Protein AF-A0A9C7UXC2-F1 (afdb_monomer_lite)

Structure (mmCIF, N/CA/C/O backbone):
data_AF-A0A9C7UXC2-F1
#
_entry.id   AF-A0A9C7UXC2-F1
#
loop_
_atom_site.group_PDB
_atom_site.id
_atom_site.type_symbol
_atom_site.label_atom_id
_atom_site.label_alt_id
_atom_site.label_comp_id
_atom_site.label_asym_id
_atom_site.label_entity_id
_atom_site.label_seq_id
_atom_site.pdbx_PDB_ins_code
_atom_site.Cartn_x
_atom_site.Cartn_y
_atom_site.Cartn_z
_atom_site.occupancy
_atom_site.B_iso_or_equiv
_atom_site.auth_seq_id
_atom_site.auth_comp_id
_atom_site.auth_asym_id
_atom_site.auth_atom_id
_atom_site.pdbx_PDB_model_num
ATOM 1 N N . MET A 1 1 ? 13.401 44.903 7.480 1.00 33.78 1 MET A N 1
ATOM 2 C CA . MET A 1 1 ? 12.624 43.656 7.320 1.00 33.78 1 MET A CA 1
ATOM 3 C C . MET A 1 1 ? 13.329 42.572 8.116 1.00 33.78 1 MET A C 1
ATOM 5 O O . MET A 1 1 ? 14.511 42.350 7.891 1.00 33.78 1 MET A O 1
ATOM 9 N N . LYS A 1 2 ? 12.659 42.045 9.146 1.00 25.30 2 LYS A N 1
ATOM 10 C CA . LYS A 1 2 ? 13.224 41.127 10.145 1.00 25.30 2 LYS A CA 1
ATOM 11 C C . LYS A 1 2 ? 13.262 39.710 9.563 1.00 25.30 2 LYS A C 1
ATOM 13 O O . LYS A 1 2 ? 12.236 39.242 9.085 1.00 25.30 2 LYS A O 1
ATOM 18 N N . ARG A 1 3 ? 14.427 39.060 9.597 1.00 25.75 3 ARG A N 1
ATOM 19 C CA . ARG A 1 3 ? 14.583 37.624 9.326 1.00 25.75 3 ARG A CA 1
ATOM 20 C C . ARG A 1 3 ? 14.515 36.909 10.670 1.00 25.75 3 ARG A C 1
ATOM 22 O O . ARG A 1 3 ? 15.323 37.211 11.546 1.00 25.75 3 ARG A O 1
ATOM 29 N N . TYR A 1 4 ? 13.519 36.050 10.852 1.00 26.56 4 TYR A N 1
ATOM 30 C CA . TYR A 1 4 ? 13.411 35.211 12.039 1.00 26.56 4 TYR A CA 1
ATOM 31 C C . TYR A 1 4 ? 14.286 33.976 11.839 1.00 26.56 4 TYR A C 1
ATOM 33 O O . TYR A 1 4 ? 14.122 33.231 10.879 1.00 26.56 4 TYR A O 1
ATOM 41 N N . LEU A 1 5 ? 15.267 33.843 12.726 1.00 24.23 5 LEU A N 1
ATOM 42 C CA . LEU A 1 5 ? 16.155 32.701 12.866 1.00 24.23 5 LEU A CA 1
ATOM 43 C C . LEU A 1 5 ? 15.425 31.693 13.764 1.00 24.23 5 LEU A C 1
ATOM 45 O O . LEU A 1 5 ? 15.226 31.981 14.944 1.00 24.23 5 LEU A O 1
ATOM 49 N N . TYR A 1 6 ? 14.993 30.556 13.223 1.00 25.28 6 TYR A N 1
ATOM 50 C CA . TYR A 1 6 ? 14.497 29.452 14.044 1.00 25.28 6 TYR A CA 1
ATOM 51 C C . TYR A 1 6 ? 15.675 28.541 14.383 1.00 25.28 6 TYR A C 1
ATOM 53 O O . TYR A 1 6 ? 16.166 27.788 13.549 1.00 25.28 6 TYR A O 1
ATOM 61 N N . VAL A 1 7 ? 16.162 28.675 15.615 1.00 24.42 7 VAL A N 1
ATOM 62 C CA . VAL A 1 7 ? 17.040 27.703 16.268 1.00 24.42 7 VAL A CA 1
ATOM 63 C C . VAL A 1 7 ? 16.113 26.727 16.983 1.00 24.42 7 VAL A C 1
ATOM 65 O O . VAL A 1 7 ? 15.458 27.117 17.947 1.00 24.42 7 VAL A O 1
ATOM 68 N N . ILE A 1 8 ? 16.015 25.490 16.499 1.00 26.62 8 ILE A N 1
ATOM 69 C CA . ILE A 1 8 ? 15.283 24.429 17.197 1.00 26.62 8 ILE A CA 1
ATOM 70 C C . ILE A 1 8 ? 16.290 23.684 18.071 1.00 26.62 8 ILE A C 1
ATOM 72 O O . ILE A 1 8 ? 17.133 22.929 17.597 1.00 26.62 8 ILE A O 1
ATOM 76 N N . THR A 1 9 ? 16.237 23.964 19.369 1.00 25.75 9 THR A N 1
ATOM 77 C CA . THR A 1 9 ? 16.897 23.186 20.421 1.00 25.75 9 THR A CA 1
ATOM 78 C C . THR A 1 9 ? 16.205 21.832 20.562 1.00 25.75 9 THR A C 1
ATOM 80 O O . THR A 1 9 ? 15.034 21.780 20.930 1.00 25.75 9 THR A O 1
ATOM 83 N N . LEU A 1 10 ? 16.942 20.751 20.302 1.00 23.97 10 LEU A N 1
ATOM 84 C CA . LEU A 1 10 ? 16.525 19.373 20.553 1.00 23.97 10 LEU A CA 1
ATOM 85 C C . LEU A 1 10 ? 16.484 19.124 22.072 1.00 23.97 10 LEU A C 1
ATOM 87 O O . LEU A 1 10 ? 17.517 19.181 22.741 1.00 23.97 10 LEU A O 1
ATOM 91 N N . ALA A 1 11 ? 15.299 18.870 22.625 1.00 25.83 11 ALA A N 1
ATOM 92 C CA . ALA A 1 11 ? 15.140 18.395 23.995 1.00 25.83 11 ALA A CA 1
ATOM 93 C C . ALA A 1 11 ? 14.976 16.871 23.968 1.00 25.83 11 ALA A C 1
ATOM 95 O O . ALA A 1 11 ? 13.959 16.358 23.512 1.00 25.83 11 ALA A O 1
ATOM 96 N N . ALA A 1 12 ? 15.987 16.151 24.452 1.00 27.14 12 ALA A N 1
ATOM 97 C CA . ALA A 1 12 ? 15.895 14.718 24.693 1.00 27.14 12 ALA A CA 1
ATOM 98 C C . ALA A 1 12 ? 14.935 14.459 25.865 1.00 27.14 12 ALA A C 1
ATOM 100 O O . ALA A 1 12 ? 15.231 14.824 27.006 1.00 27.14 12 ALA A O 1
ATOM 101 N N . VAL A 1 13 ? 13.793 13.823 25.600 1.00 27.19 13 VAL A N 1
ATOM 102 C CA . VAL A 1 13 ? 12.919 13.285 26.648 1.00 27.19 13 VAL A CA 1
ATOM 103 C C . VAL A 1 13 ? 13.392 11.870 26.959 1.00 27.19 13 VAL A C 1
ATOM 105 O O . VAL A 1 13 ? 13.002 10.903 26.316 1.00 27.19 13 VAL A O 1
ATOM 108 N N . ILE A 1 14 ? 14.270 11.752 27.953 1.00 31.33 14 ILE A N 1
ATOM 109 C CA . ILE A 1 14 ? 14.534 10.476 28.616 1.00 31.33 14 ILE A CA 1
ATOM 110 C C . ILE A 1 14 ? 13.437 10.305 29.668 1.00 31.33 14 ILE A C 1
ATOM 112 O O . ILE A 1 14 ? 13.435 11.001 30.686 1.00 31.33 14 ILE A O 1
ATOM 116 N N . ALA A 1 15 ? 12.507 9.379 29.446 1.00 30.38 15 ALA A N 1
ATOM 117 C CA . ALA A 1 15 ? 11.585 8.945 30.487 1.00 30.38 15 ALA A CA 1
ATOM 118 C C . ALA A 1 15 ? 12.342 8.060 31.497 1.00 30.38 15 ALA A C 1
ATOM 120 O O . ALA A 1 15 ? 12.427 6.845 31.348 1.00 30.38 15 ALA A O 1
ATOM 121 N N . LEU A 1 16 ? 12.916 8.681 32.531 1.00 28.08 16 LEU A N 1
ATOM 122 C CA . LEU A 1 16 ? 13.377 7.999 33.742 1.00 28.08 16 LEU A CA 1
ATOM 123 C C . LEU A 1 16 ? 12.287 8.073 34.818 1.00 28.08 16 LEU A C 1
ATOM 125 O O . LEU A 1 16 ? 12.021 9.130 35.386 1.00 28.08 16 LEU A O 1
ATOM 129 N N . SER A 1 17 ? 11.719 6.921 35.158 1.00 31.72 17 SER A N 1
ATOM 130 C CA . SER A 1 17 ? 11.138 6.638 36.476 1.00 31.72 17 SER A CA 1
ATOM 131 C C . SER A 1 17 ? 11.540 5.201 36.841 1.00 31.72 17 SER A C 1
ATOM 133 O O . SER A 1 17 ? 11.468 4.328 35.992 1.00 31.72 17 SER A O 1
ATOM 135 N N . GLY A 1 18 ? 12.055 4.849 38.018 1.00 24.91 18 GLY A N 1
ATOM 136 C CA . GLY A 1 18 ? 12.368 5.598 39.225 1.00 24.91 18 GLY A CA 1
ATOM 137 C C . GLY A 1 18 ? 13.480 4.902 40.032 1.00 24.91 18 GLY A C 1
ATOM 138 O O . GLY A 1 18 ? 14.014 3.861 39.663 1.00 24.91 18 GLY A O 1
ATOM 139 N N . CYS A 1 19 ? 13.851 5.548 41.131 1.00 24.94 19 CYS A N 1
ATOM 140 C CA . CYS A 1 19 ? 15.051 5.342 41.935 1.00 24.94 19 CYS A CA 1
ATOM 141 C C . CYS A 1 19 ? 15.160 4.020 42.735 1.00 24.94 19 CYS A C 1
ATOM 143 O O . CYS A 1 19 ? 14.321 3.729 43.578 1.00 24.94 19 CYS A O 1
ATOM 145 N N . SER A 1 20 ? 16.352 3.415 42.615 1.00 26.23 20 SER A N 1
ATOM 146 C CA . SER A 1 20 ? 17.297 3.011 43.683 1.00 26.23 20 SER A CA 1
ATOM 147 C C . SER A 1 20 ? 17.108 1.705 44.481 1.00 26.23 20 SER A C 1
ATOM 149 O O . SER A 1 20 ? 16.344 1.646 45.438 1.00 26.23 20 SER A O 1
ATOM 151 N N . SER A 1 21 ? 18.018 0.746 44.239 1.00 28.62 21 SER A N 1
ATOM 152 C CA . SER A 1 21 ? 18.960 0.268 45.273 1.00 28.62 21 SER A CA 1
ATOM 153 C C . SER A 1 21 ? 20.227 -0.345 44.651 1.00 28.62 21 SER A C 1
ATOM 155 O O . SER A 1 21 ? 20.143 -1.113 43.698 1.00 28.62 21 SER A O 1
ATOM 157 N N . GLN A 1 22 ? 21.390 0.015 45.203 1.00 29.88 22 GLN A N 1
ATOM 158 C CA . GLN A 1 22 ? 22.746 -0.406 44.818 1.00 29.88 22 GLN A CA 1
ATOM 159 C C . GLN A 1 22 ? 23.017 -1.911 44.994 1.00 29.88 22 GLN A C 1
ATOM 161 O O . GLN A 1 22 ? 22.653 -2.493 46.013 1.00 29.88 22 GLN A O 1
ATOM 166 N N . GLY A 1 23 ? 23.809 -2.477 44.078 1.00 24.52 23 GLY A N 1
ATOM 167 C CA . GLY A 1 23 ? 24.512 -3.750 44.253 1.00 24.52 23 GLY A CA 1
ATOM 168 C C . GLY A 1 23 ? 25.372 -4.094 43.035 1.00 24.52 23 GLY A C 1
ATOM 169 O O . GLY A 1 23 ? 24.848 -4.488 42.004 1.00 24.52 23 GLY A O 1
ATOM 170 N N . SER A 1 24 ? 26.685 -3.896 43.153 1.00 26.42 24 SER A N 1
ATOM 171 C CA . SER A 1 24 ? 27.721 -4.117 42.136 1.00 26.42 24 SER A CA 1
ATOM 172 C C . SER A 1 24 ? 27.741 -5.525 41.524 1.00 26.42 24 SER A C 1
ATOM 174 O O . SER A 1 24 ? 27.691 -6.504 42.263 1.00 26.42 24 SER A O 1
ATOM 176 N N . SER A 1 25 ? 27.987 -5.646 40.216 1.00 26.00 25 SER A N 1
ATOM 177 C CA . SER A 1 25 ? 29.243 -6.177 39.635 1.00 26.00 25 SER A CA 1
ATOM 178 C C . SER A 1 25 ? 29.110 -6.472 38.132 1.00 26.00 25 SER A C 1
ATOM 180 O O . SER A 1 25 ? 28.102 -6.995 37.680 1.00 26.00 25 SER A O 1
ATOM 182 N N . ASP A 1 26 ? 30.156 -6.070 37.406 1.00 30.53 26 ASP A N 1
ATOM 183 C CA . ASP A 1 26 ? 30.627 -6.477 36.076 1.00 30.53 26 ASP A CA 1
ATOM 184 C C . ASP A 1 26 ? 29.766 -7.415 35.208 1.00 30.53 26 ASP A C 1
ATOM 186 O O . ASP A 1 26 ? 29.730 -8.624 35.426 1.00 30.53 26 ASP A O 1
ATOM 190 N N . SER A 1 27 ? 29.311 -6.893 34.068 1.00 29.14 27 SER A N 1
ATOM 191 C CA . SER A 1 27 ? 29.433 -7.597 32.786 1.00 29.14 27 SER A CA 1
ATOM 192 C C . SER A 1 27 ? 29.432 -6.592 31.633 1.00 29.14 27 SER A C 1
ATOM 194 O O . SER A 1 27 ? 28.540 -5.760 31.502 1.00 29.14 27 SER A O 1
ATOM 196 N N . ARG A 1 28 ? 30.502 -6.653 30.839 1.00 32.94 28 ARG A N 1
ATOM 197 C CA . ARG A 1 28 ? 30.645 -6.000 29.537 1.00 32.94 28 ARG A CA 1
ATOM 198 C C . ARG A 1 28 ? 29.616 -6.595 28.583 1.00 32.94 28 ARG A C 1
ATOM 200 O O . ARG A 1 28 ? 29.610 -7.811 28.473 1.00 32.94 28 ARG A O 1
ATOM 207 N N . ASP A 1 29 ? 28.890 -5.755 27.857 1.00 25.62 29 ASP A N 1
ATOM 208 C CA . ASP A 1 29 ? 28.377 -6.104 26.534 1.00 25.62 29 ASP A CA 1
ATOM 209 C C . ASP A 1 29 ? 28.547 -4.892 25.611 1.00 25.62 29 ASP A C 1
ATOM 211 O O . ASP A 1 29 ? 28.022 -3.804 25.852 1.00 25.62 29 ASP A O 1
ATOM 215 N N . ASP A 1 30 ? 29.394 -5.095 24.601 1.00 33.72 30 ASP A N 1
ATOM 216 C CA . ASP A 1 30 ? 29.557 -4.247 23.428 1.00 33.72 30 ASP A CA 1
ATOM 217 C C . ASP A 1 30 ? 28.301 -4.395 22.562 1.00 33.72 30 ASP A C 1
ATOM 219 O O . ASP A 1 30 ? 28.104 -5.421 21.913 1.00 33.72 30 ASP A O 1
ATOM 223 N N . SER A 1 31 ? 27.470 -3.360 22.500 1.00 26.33 31 SER A N 1
ATOM 224 C CA . SER A 1 31 ? 26.506 -3.191 21.414 1.00 26.33 31 SER A CA 1
ATOM 225 C C . SER A 1 31 ? 26.719 -1.811 20.809 1.00 26.33 31 SER A C 1
ATOM 227 O O . SER A 1 31 ? 26.311 -0.786 21.358 1.00 26.33 31 SER A O 1
ATOM 229 N N . SER A 1 32 ? 27.446 -1.791 19.697 1.00 26.89 32 SER A N 1
ATOM 230 C CA . SER A 1 32 ? 27.665 -0.610 18.874 1.00 26.89 32 SER A CA 1
ATOM 231 C C . SER A 1 32 ? 26.328 -0.157 18.283 1.00 26.89 32 SER A C 1
ATOM 233 O O . SER A 1 32 ? 25.847 -0.733 17.314 1.00 26.89 32 SER A O 1
ATOM 235 N N . ASN A 1 33 ? 25.721 0.877 18.867 1.00 28.03 33 ASN A N 1
ATOM 236 C CA . ASN A 1 33 ? 24.613 1.589 18.239 1.00 28.03 33 ASN A CA 1
ATOM 237 C C . ASN A 1 33 ? 25.168 2.414 17.073 1.00 28.03 33 ASN A C 1
ATOM 239 O O . ASN A 1 33 ? 25.793 3.456 17.286 1.00 28.03 33 ASN A O 1
ATOM 243 N N . ALA A 1 34 ? 24.952 1.944 15.846 1.00 26.70 34 ALA A N 1
ATOM 244 C CA . ALA A 1 34 ? 25.090 2.779 14.666 1.00 26.70 34 ALA A CA 1
ATOM 245 C C . ALA A 1 34 ? 23.954 3.816 14.672 1.00 26.70 34 ALA A C 1
ATOM 247 O O . ALA A 1 34 ? 22.774 3.475 14.665 1.00 26.70 34 ALA A O 1
ATOM 248 N N . LEU A 1 35 ? 24.337 5.089 14.742 1.00 24.06 35 LEU A N 1
ATOM 249 C CA . LEU A 1 35 ? 23.472 6.243 14.522 1.00 24.06 35 LEU A CA 1
ATOM 250 C C . LEU A 1 35 ? 23.093 6.284 13.037 1.00 24.06 35 LEU A C 1
ATOM 252 O O . LEU A 1 35 ? 23.925 6.659 12.214 1.00 24.06 35 LEU A O 1
ATOM 256 N N . ILE A 1 36 ? 21.856 5.923 12.700 1.00 29.56 36 ILE A N 1
ATOM 257 C CA . ILE A 1 36 ? 21.281 6.231 11.388 1.00 29.56 36 ILE A CA 1
ATOM 258 C C . ILE A 1 36 ? 20.597 7.595 11.504 1.00 29.56 36 ILE A C 1
ATOM 260 O O . ILE A 1 36 ? 19.748 7.824 12.364 1.00 29.56 36 ILE A O 1
ATOM 264 N N . SER A 1 37 ? 21.062 8.527 10.676 1.00 27.53 37 SER A N 1
ATOM 265 C CA . SER A 1 37 ? 20.500 9.863 10.500 1.00 27.53 37 SER A CA 1
ATOM 266 C C . SER A 1 37 ? 19.135 9.734 9.828 1.00 27.53 37 SER A C 1
ATOM 268 O O . SER A 1 37 ? 19.062 9.316 8.678 1.00 27.53 37 SER A O 1
ATOM 270 N N . ALA A 1 38 ? 18.0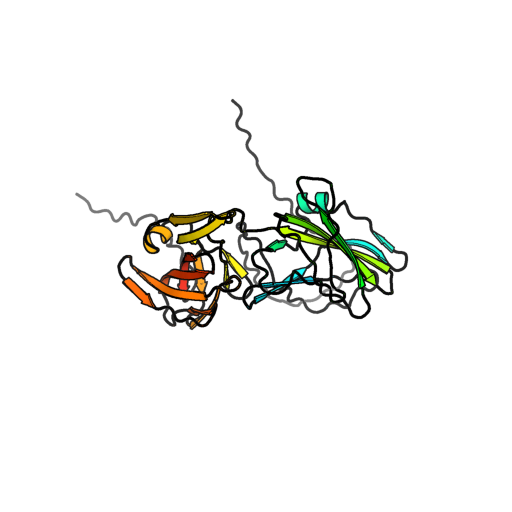70 10.067 10.555 1.00 27.83 38 ALA A N 1
ATOM 271 C CA . ALA A 1 38 ? 16.706 10.070 10.048 1.00 27.83 38 ALA A CA 1
ATOM 272 C C . ALA A 1 38 ? 16.468 11.303 9.160 1.00 27.83 38 ALA A C 1
ATOM 274 O O . ALA A 1 38 ? 16.238 12.400 9.669 1.00 27.83 38 ALA A O 1
ATOM 275 N N . ASP A 1 39 ? 16.519 11.110 7.843 1.00 26.41 39 ASP A N 1
ATOM 276 C CA . ASP A 1 39 ? 15.919 12.018 6.864 1.00 26.41 39 ASP A CA 1
ATOM 277 C C . ASP A 1 39 ? 14.562 11.432 6.439 1.00 26.41 39 ASP A C 1
ATOM 279 O O . ASP A 1 39 ? 14.499 10.499 5.650 1.00 26.41 39 ASP A O 1
ATOM 283 N N . ASN A 1 40 ? 13.483 11.954 7.032 1.00 33.22 40 ASN A N 1
ATOM 284 C CA . ASN A 1 40 ? 12.077 11.975 6.585 1.00 33.22 40 ASN A CA 1
ATOM 285 C C . ASN A 1 40 ? 11.572 10.899 5.589 1.00 33.22 40 ASN A C 1
ATOM 287 O O . ASN A 1 40 ? 10.932 11.235 4.590 1.00 33.22 40 ASN A O 1
ATOM 291 N N . VAL A 1 41 ? 11.753 9.616 5.898 1.00 30.11 41 VAL A N 1
ATOM 292 C CA . VAL A 1 41 ? 10.966 8.516 5.319 1.00 30.11 41 VAL A CA 1
ATOM 293 C C . VAL A 1 41 ? 10.023 8.027 6.414 1.00 30.11 41 VAL A C 1
ATOM 295 O O . VAL A 1 41 ? 10.471 7.796 7.534 1.00 30.11 41 VAL A O 1
ATOM 298 N N . THR A 1 42 ? 8.722 7.910 6.135 1.00 33.53 42 THR A N 1
ATOM 299 C CA . THR A 1 42 ? 7.766 7.308 7.075 1.00 33.53 42 THR A CA 1
ATOM 300 C C . THR A 1 42 ? 8.154 5.837 7.265 1.00 33.53 42 THR A C 1
ATOM 302 O O . THR A 1 42 ? 7.869 4.990 6.422 1.00 33.53 42 THR A O 1
ATOM 305 N N . GLU A 1 43 ? 8.915 5.557 8.323 1.00 33.81 43 GLU A N 1
ATOM 306 C CA . GLU A 1 43 ? 9.421 4.229 8.668 1.00 33.81 43 GLU A CA 1
ATOM 307 C C . GLU A 1 43 ? 8.264 3.308 9.074 1.00 33.81 43 GLU A C 1
ATOM 309 O O . GLU A 1 43 ? 7.538 3.590 10.026 1.00 33.81 43 GLU A O 1
ATOM 314 N N . ILE A 1 44 ? 8.126 2.160 8.408 1.00 38.22 44 ILE A N 1
ATOM 315 C CA . ILE A 1 44 ? 7.317 1.043 8.907 1.00 38.22 44 ILE A CA 1
ATOM 316 C C . ILE A 1 44 ? 8.303 -0.019 9.400 1.00 38.22 44 ILE A C 1
ATOM 318 O O . ILE A 1 44 ? 8.878 -0.775 8.621 1.00 38.22 44 ILE A O 1
ATOM 322 N N . ALA A 1 45 ? 8.565 -0.026 10.706 1.00 31.20 45 ALA A N 1
ATOM 323 C CA . ALA A 1 45 ? 9.486 -0.964 11.341 1.00 31.20 45 ALA A CA 1
ATOM 324 C C . ALA A 1 45 ? 8.778 -2.275 11.729 1.00 31.20 45 ALA A C 1
ATOM 326 O O . ALA A 1 45 ? 7.709 -2.258 12.344 1.00 31.20 45 ALA A O 1
ATOM 327 N N . ARG A 1 46 ? 9.415 -3.428 11.472 1.00 30.84 46 ARG A N 1
ATOM 328 C CA . ARG A 1 46 ? 9.054 -4.691 12.133 1.00 30.84 46 ARG A CA 1
ATOM 329 C C . ARG A 1 46 ? 9.454 -4.638 13.606 1.00 30.84 46 ARG A C 1
ATOM 331 O O . ARG A 1 46 ? 10.621 -4.443 13.938 1.00 30.84 46 ARG A O 1
ATOM 338 N N . VAL A 1 47 ? 8.501 -4.894 14.498 1.00 34.66 47 VAL A N 1
ATOM 339 C CA . VAL A 1 47 ? 8.780 -5.065 15.928 1.00 34.66 47 VAL A CA 1
ATOM 340 C C . VAL A 1 47 ? 9.398 -6.449 16.154 1.00 34.66 47 VAL A C 1
ATOM 342 O O . VAL A 1 47 ? 8.690 -7.451 16.214 1.00 34.66 47 VAL A O 1
ATOM 345 N N . THR A 1 48 ? 10.722 -6.524 16.309 1.00 35.88 48 THR A N 1
ATOM 346 C CA . THR A 1 48 ? 11.399 -7.692 16.899 1.00 35.88 48 THR A CA 1
ATOM 347 C C . THR A 1 48 ? 11.848 -7.350 18.316 1.00 35.88 48 THR A C 1
ATOM 349 O O . THR A 1 48 ? 12.961 -6.874 18.530 1.00 35.88 48 THR A O 1
ATOM 352 N N . GLY A 1 49 ? 10.965 -7.575 19.287 1.00 30.86 49 GLY A N 1
ATOM 353 C CA . GLY A 1 49 ? 11.283 -7.553 20.714 1.00 30.86 49 GLY A CA 1
ATOM 354 C C . GLY A 1 49 ? 10.900 -8.887 21.349 1.00 30.86 49 GLY A C 1
ATOM 355 O O . GLY A 1 49 ? 9.899 -9.488 20.958 1.00 30.86 49 GLY A O 1
ATOM 356 N N . GLU A 1 50 ? 11.696 -9.375 22.305 1.00 32.47 50 GLU A N 1
ATOM 357 C CA . GLU A 1 50 ? 11.293 -10.505 23.148 1.00 32.47 50 GLU A CA 1
ATOM 358 C C . GLU A 1 50 ? 9.933 -10.209 23.796 1.00 32.47 50 GLU A C 1
ATOM 360 O O . GLU A 1 50 ? 9.696 -9.097 24.269 1.00 32.47 50 GLU A O 1
ATOM 365 N N . VAL A 1 51 ? 9.041 -11.205 23.810 1.00 36.00 51 VAL A N 1
ATOM 366 C CA . VAL A 1 51 ? 7.706 -11.101 24.411 1.00 36.00 51 VAL A CA 1
ATOM 367 C C . VAL A 1 51 ? 7.868 -10.873 25.913 1.00 36.00 51 VAL A C 1
ATOM 369 O O . VAL A 1 51 ? 8.049 -11.813 26.689 1.00 36.00 51 VAL A O 1
ATOM 372 N N . THR A 1 52 ? 7.824 -9.613 26.335 1.00 44.62 52 THR A N 1
ATOM 373 C CA . THR A 1 52 ? 7.682 -9.254 27.742 1.00 44.62 52 THR A CA 1
ATOM 374 C C . THR A 1 52 ? 6.379 -9.871 28.263 1.00 44.62 52 THR A C 1
ATOM 376 O O . THR A 1 52 ? 5.379 -9.868 27.540 1.00 44.62 52 THR A O 1
ATOM 379 N N . PRO A 1 53 ? 6.350 -10.412 29.495 1.00 46.41 53 PRO A N 1
ATOM 380 C CA . PRO A 1 53 ? 5.116 -10.911 30.090 1.00 46.41 53 PRO A CA 1
ATOM 381 C C . PRO A 1 53 ? 4.026 -9.844 30.008 1.00 46.41 53 PRO A C 1
ATOM 383 O O . PRO A 1 53 ? 4.274 -8.689 30.358 1.00 46.41 53 PRO A O 1
ATOM 386 N N . GLU A 1 54 ? 2.846 -10.228 29.526 1.00 60.91 54 GLU A N 1
ATOM 387 C CA . GLU A 1 54 ? 1.759 -9.282 29.299 1.00 60.91 54 GLU A CA 1
ATOM 388 C C . GLU A 1 54 ? 1.361 -8.583 30.597 1.00 60.91 54 GLU A C 1
ATOM 390 O O . GLU A 1 54 ? 1.035 -9.220 31.602 1.00 60.91 54 GLU A O 1
ATOM 395 N N . ASP A 1 55 ? 1.376 -7.253 30.564 1.00 67.88 55 ASP A N 1
ATOM 396 C CA . ASP A 1 55 ? 0.834 -6.431 31.632 1.00 67.88 55 ASP A CA 1
ATOM 397 C C . ASP A 1 55 ? -0.697 -6.473 31.559 1.00 67.88 55 ASP A C 1
ATOM 399 O O . ASP A 1 55 ? -1.326 -5.689 30.853 1.00 67.88 55 ASP A O 1
ATOM 403 N N . THR A 1 56 ? -1.305 -7.402 32.299 1.00 73.62 56 THR A N 1
ATOM 404 C CA . THR A 1 56 ? -2.765 -7.589 32.320 1.00 73.62 56 THR A CA 1
ATOM 405 C C . THR A 1 56 ? -3.519 -6.433 32.980 1.00 73.62 56 THR A C 1
ATOM 407 O O . THR A 1 56 ? -4.747 -6.450 33.022 1.00 73.62 56 THR A O 1
ATOM 410 N N . THR A 1 57 ? -2.815 -5.439 33.534 1.00 79.31 57 THR A N 1
ATOM 411 C CA . THR A 1 57 ? -3.438 -4.267 34.169 1.00 79.31 57 THR A CA 1
ATOM 412 C C . THR A 1 57 ? -3.883 -3.205 33.162 1.00 79.31 57 THR A C 1
ATOM 414 O O . THR A 1 57 ? -4.463 -2.192 33.557 1.00 79.31 57 THR A O 1
ATOM 417 N N . LYS A 1 58 ? -3.621 -3.429 31.869 1.00 84.25 58 LYS A N 1
ATOM 418 C CA . LYS A 1 58 ? -3.913 -2.511 30.767 1.00 84.25 58 LYS A CA 1
ATOM 419 C C . LYS A 1 58 ? -4.451 -3.293 29.566 1.00 84.25 58 LYS A C 1
ATOM 421 O O . LYS A 1 58 ? -4.153 -4.485 29.443 1.00 84.25 58 LYS A O 1
ATOM 426 N N . PRO A 1 59 ? -5.176 -2.632 28.652 1.00 88.75 59 PRO A N 1
ATOM 427 C CA . PRO A 1 59 ? -5.510 -3.234 27.374 1.00 88.75 59 PRO A CA 1
ATOM 428 C C . PRO A 1 59 ? -4.252 -3.663 26.608 1.00 88.75 59 PRO A C 1
ATOM 430 O O . PRO A 1 59 ? -3.205 -3.012 26.713 1.00 88.75 59 PRO A O 1
ATOM 433 N N . PRO A 1 60 ? -4.345 -4.732 25.806 1.00 87.44 60 PRO A N 1
ATOM 434 C CA . PRO A 1 60 ? -3.226 -5.188 25.001 1.00 87.44 60 PRO A CA 1
ATOM 435 C C . PRO A 1 60 ? -2.900 -4.188 23.892 1.00 87.44 60 PRO A C 1
ATOM 437 O O . PRO A 1 60 ? -3.772 -3.471 23.406 1.00 87.44 60 PRO A O 1
ATOM 440 N N . GLN A 1 61 ? -1.652 -4.190 23.436 1.00 86.50 61 GLN A N 1
ATOM 441 C CA . GLN A 1 61 ? -1.312 -3.580 22.156 1.00 86.50 61 GLN A CA 1
ATOM 442 C C . GLN A 1 61 ? -1.827 -4.460 21.008 1.00 86.50 61 GLN A C 1
ATOM 444 O O . GLN A 1 61 ? -1.742 -5.691 21.084 1.00 86.50 61 GLN A O 1
ATOM 449 N N . ILE A 1 62 ? -2.374 -3.827 19.970 1.00 88.50 62 ILE A N 1
ATOM 450 C CA . ILE A 1 62 ? -2.891 -4.486 18.766 1.00 88.50 62 ILE A CA 1
ATOM 451 C C . ILE A 1 62 ? -2.330 -3.803 17.519 1.00 88.50 62 ILE A C 1
ATOM 453 O O . ILE A 1 62 ? -1.884 -2.654 17.568 1.00 88.50 62 ILE A O 1
ATOM 457 N N . MET A 1 63 ? -2.353 -4.525 16.405 1.00 87.31 63 MET A N 1
ATOM 458 C CA . MET A 1 63 ? -1.813 -4.056 15.135 1.00 87.31 63 MET A CA 1
ATOM 459 C C . MET A 1 63 ? -2.932 -3.836 14.123 1.00 87.31 63 MET A C 1
ATOM 461 O O . MET A 1 63 ? -3.933 -4.554 14.135 1.00 87.31 63 MET A O 1
ATOM 465 N N . VAL A 1 64 ? -2.719 -2.883 13.222 1.00 88.12 64 VAL A N 1
ATOM 466 C CA . VAL A 1 64 ? -3.414 -2.839 11.939 1.00 88.12 64 VAL A CA 1
ATOM 467 C C . VAL A 1 64 ? -2.544 -3.562 10.919 1.00 88.12 64 VAL A C 1
ATOM 469 O O . VAL A 1 64 ? -1.384 -3.212 10.713 1.00 88.12 64 VAL A O 1
ATOM 472 N N . GLU A 1 65 ? -3.094 -4.612 10.336 1.00 85.75 65 GLU A N 1
ATOM 473 C CA . GLU A 1 65 ? -2.495 -5.444 9.306 1.00 85.75 65 GLU A CA 1
ATOM 474 C C . GLU A 1 65 ? -3.061 -5.017 7.958 1.00 85.75 65 GLU A C 1
ATOM 476 O O . GLU A 1 65 ? -4.262 -4.814 7.804 1.00 85.75 65 GLU A O 1
ATOM 481 N N . TYR A 1 66 ? -2.210 -4.882 6.959 1.00 75.88 66 TYR A N 1
ATOM 482 C CA . TYR A 1 66 ? -2.645 -4.578 5.608 1.00 75.88 66 TYR A CA 1
ATOM 483 C C . TYR A 1 66 ? -1.731 -5.295 4.635 1.00 75.88 66 TYR A C 1
ATOM 485 O O . TYR A 1 66 ? -0.525 -5.428 4.855 1.00 75.88 66 TYR A O 1
ATOM 493 N N . SER A 1 67 ? -2.329 -5.815 3.573 1.00 62.81 67 SER A N 1
ATOM 494 C CA . SER A 1 67 ? -1.587 -6.480 2.518 1.00 62.81 67 SER A CA 1
ATOM 495 C C . SER A 1 67 ? -1.775 -5.748 1.211 1.00 62.81 67 SER A C 1
ATOM 497 O O . SER A 1 67 ? -2.903 -5.542 0.764 1.00 62.81 67 SER A O 1
ATOM 499 N N . GLY A 1 68 ? -0.640 -5.401 0.630 1.00 55.75 68 GLY A N 1
ATOM 500 C CA . GLY A 1 68 ? -0.496 -4.842 -0.694 1.00 55.75 68 GLY A CA 1
ATOM 501 C C . GLY A 1 68 ? 0.452 -5.704 -1.480 1.00 55.75 68 GLY A C 1
ATOM 502 O O . GLY A 1 68 ? 1.579 -5.928 -1.041 1.00 55.75 68 GLY A O 1
ATOM 503 N N . ASP A 1 69 ? 0.011 -6.189 -2.628 1.00 51.53 69 ASP A N 1
ATOM 504 C CA . ASP A 1 69 ? 0.898 -6.567 -3.714 1.00 51.53 69 ASP A CA 1
ATOM 505 C C . ASP A 1 69 ? 1.877 -7.689 -3.333 1.00 51.53 69 ASP A C 1
ATOM 507 O O . ASP A 1 69 ? 3.058 -7.698 -3.680 1.00 51.53 69 ASP A O 1
ATOM 511 N N . GLY A 1 70 ? 1.367 -8.659 -2.567 1.00 47.06 70 GLY A N 1
ATOM 512 C CA . GLY A 1 70 ? 2.124 -9.814 -2.076 1.00 47.06 70 GLY A CA 1
ATOM 513 C C . GLY A 1 70 ? 2.956 -9.558 -0.814 1.00 47.06 70 GLY A C 1
ATOM 514 O O . GLY A 1 70 ? 3.569 -10.498 -0.306 1.00 47.06 70 GLY A O 1
ATOM 515 N N . VAL A 1 71 ? 2.946 -8.336 -0.274 1.00 51.84 71 VAL A N 1
ATOM 516 C CA . VAL A 1 71 ? 3.594 -7.968 0.990 1.00 51.84 71 VAL A CA 1
ATOM 517 C C . VAL A 1 71 ? 2.532 -7.780 2.069 1.00 51.84 71 VAL A C 1
ATOM 519 O O . VAL A 1 71 ? 1.576 -7.025 1.908 1.00 51.84 71 VAL A O 1
ATOM 522 N N . SER A 1 72 ? 2.694 -8.483 3.189 1.00 66.12 72 SER A N 1
ATOM 523 C CA . SER A 1 72 ? 1.891 -8.267 4.394 1.00 66.12 72 SER A CA 1
ATOM 524 C C . SER A 1 72 ? 2.660 -7.371 5.357 1.00 66.12 72 SER A C 1
ATOM 526 O O . SER A 1 72 ? 3.738 -7.744 5.826 1.00 66.12 72 SER A O 1
ATOM 528 N N . SER A 1 73 ? 2.079 -6.219 5.667 1.00 71.94 73 SER A N 1
ATOM 529 C CA . SER A 1 73 ? 2.594 -5.240 6.618 1.00 71.94 73 SER A CA 1
ATOM 530 C C . SER A 1 73 ? 1.695 -5.180 7.846 1.00 71.94 73 SER A C 1
ATOM 532 O O . SER A 1 73 ? 0.502 -5.479 7.786 1.00 71.94 73 SER A O 1
ATOM 534 N N . ALA A 1 74 ? 2.274 -4.794 8.978 1.00 76.19 74 ALA A N 1
ATOM 535 C CA . ALA A 1 74 ? 1.532 -4.558 10.204 1.00 76.19 74 ALA A CA 1
ATOM 536 C C . ALA A 1 74 ? 2.150 -3.380 10.954 1.00 76.19 74 ALA A C 1
ATOM 538 O O . ALA A 1 74 ? 3.373 -3.294 11.073 1.00 76.19 74 ALA A O 1
ATOM 539 N N . ALA A 1 75 ? 1.311 -2.488 11.468 1.00 75.56 75 ALA A N 1
ATOM 540 C CA . ALA A 1 75 ? 1.738 -1.336 12.248 1.00 75.56 75 ALA A CA 1
ATOM 541 C C . ALA A 1 75 ? 1.039 -1.320 13.608 1.00 75.56 75 ALA A C 1
ATOM 543 O O . ALA A 1 75 ? -0.137 -1.668 13.728 1.00 75.56 75 ALA A O 1
ATOM 544 N N . MET A 1 76 ? 1.774 -0.915 14.645 1.00 81.06 76 MET A N 1
ATOM 545 C CA . MET A 1 76 ? 1.233 -0.837 15.998 1.00 81.06 76 MET A CA 1
ATOM 546 C C . MET A 1 76 ? 0.267 0.340 16.115 1.00 81.06 76 MET A C 1
ATOM 548 O O . MET A 1 76 ? 0.648 1.484 15.852 1.00 81.06 76 MET A O 1
ATOM 552 N N . MET A 1 77 ? -0.964 0.062 16.538 1.00 89.25 77 MET A N 1
ATOM 553 C CA . MET A 1 77 ? -1.962 1.102 16.765 1.00 89.25 77 MET A CA 1
ATOM 554 C C . MET A 1 77 ? -1.703 1.820 18.091 1.00 89.25 77 MET A C 1
ATOM 556 O O . MET A 1 77 ? -1.258 1.218 19.074 1.00 89.25 77 MET A O 1
ATOM 560 N N . THR A 1 78 ? -2.045 3.104 18.142 1.00 89.06 78 THR A N 1
ATOM 561 C CA . THR A 1 78 ? -1.934 3.899 19.366 1.00 89.06 78 THR A CA 1
ATOM 562 C C . THR A 1 78 ? -3.126 3.606 20.275 1.00 89.06 78 THR A C 1
ATOM 564 O O . THR A 1 78 ? -4.267 3.843 19.887 1.00 89.06 78 THR A O 1
ATOM 567 N N . LEU A 1 79 ? -2.875 3.094 21.485 1.00 90.69 79 LEU A N 1
ATOM 568 C CA . LEU A 1 79 ? -3.902 2.927 22.521 1.00 90.69 79 LEU A CA 1
ATOM 569 C C . LEU A 1 79 ? -4.305 4.298 23.081 1.00 90.69 79 LEU A C 1
ATOM 571 O O . LEU A 1 79 ? -3.454 5.042 23.567 1.00 90.69 79 LEU A O 1
ATOM 575 N N . MET A 1 80 ? -5.603 4.581 23.056 1.00 89.38 80 MET A N 1
ATOM 576 C CA . MET A 1 80 ? -6.196 5.853 23.447 1.00 89.38 80 MET A CA 1
ATOM 577 C C . MET A 1 80 ? -6.942 5.717 24.779 1.00 89.38 80 MET A C 1
ATOM 579 O O . MET A 1 80 ? -6.348 5.673 25.858 1.00 89.38 80 MET A O 1
ATOM 583 N N . ASN A 1 81 ? -8.267 5.645 24.698 1.00 91.19 81 ASN A N 1
ATOM 584 C CA . ASN A 1 81 ? -9.169 5.570 25.829 1.00 91.19 81 ASN A CA 1
ATOM 585 C C . ASN A 1 81 ? -9.357 4.116 26.239 1.00 91.19 81 ASN A C 1
ATOM 587 O O . ASN A 1 81 ? -9.440 3.236 25.387 1.00 91.19 81 ASN A O 1
ATOM 591 N N . TYR A 1 82 ? -9.487 3.849 27.533 1.00 92.06 82 TYR A N 1
ATOM 592 C CA . TYR A 1 82 ? -9.945 2.538 27.972 1.00 92.06 82 TYR A CA 1
ATOM 593 C C . TYR A 1 82 ? -10.641 2.589 29.318 1.00 92.06 82 TYR A C 1
ATOM 595 O O . TYR A 1 82 ? -10.353 3.429 30.171 1.00 92.06 82 TYR A O 1
ATOM 603 N N . ASN A 1 83 ? -11.533 1.627 29.510 1.00 92.12 83 ASN A N 1
ATOM 604 C CA . ASN A 1 83 ? -12.079 1.247 30.798 1.00 92.12 83 ASN A CA 1
ATOM 605 C C . ASN A 1 83 ? -11.774 -0.238 30.994 1.00 92.12 83 ASN A C 1
ATOM 607 O O . ASN A 1 83 ? -12.333 -1.073 30.288 1.00 92.12 83 ASN A O 1
ATOM 611 N N . TRP A 1 84 ? -10.865 -0.548 31.913 1.00 90.62 84 TRP A N 1
ATOM 612 C CA . TRP A 1 84 ? -10.231 -1.856 32.039 1.00 90.62 84 TRP A CA 1
ATOM 613 C C . TRP A 1 84 ? -10.155 -2.280 33.501 1.00 90.62 84 TRP A C 1
ATOM 615 O O . TRP A 1 84 ? -9.395 -1.688 34.267 1.00 90.62 84 TRP A O 1
ATOM 625 N N . ASP A 1 85 ? -10.959 -3.265 33.911 1.00 87.31 85 ASP A N 1
ATOM 626 C CA . ASP A 1 85 ? -10.992 -3.782 35.289 1.00 87.31 85 ASP A CA 1
ATOM 627 C C . ASP A 1 85 ? -11.029 -2.679 36.377 1.00 87.31 85 ASP A C 1
ATOM 629 O O . ASP A 1 85 ? -10.400 -2.765 37.434 1.00 87.31 85 ASP A O 1
ATOM 633 N N . GLY A 1 86 ? -11.778 -1.600 36.118 1.00 79.69 86 GLY A N 1
ATOM 634 C CA . GLY A 1 86 ? -11.920 -0.453 37.024 1.00 79.69 86 GLY A CA 1
ATOM 635 C C . GLY A 1 86 ? -10.828 0.620 36.910 1.00 79.69 86 GLY A C 1
ATOM 636 O O . GLY A 1 86 ? -10.913 1.637 37.600 1.00 79.69 86 GLY A O 1
ATOM 637 N N . SER A 1 87 ? -9.835 0.431 36.040 1.00 83.75 87 SER A N 1
ATOM 638 C CA . SER A 1 87 ? -8.911 1.471 35.581 1.00 83.75 87 SER A CA 1
ATOM 639 C C . SER A 1 87 ? -9.521 2.232 34.407 1.00 83.75 87 SER A C 1
ATOM 641 O O . SER A 1 87 ? -10.095 1.624 33.508 1.00 83.75 87 SER A O 1
ATOM 643 N N . ILE A 1 88 ? -9.396 3.557 34.401 1.00 85.56 88 ILE A N 1
ATOM 644 C CA . ILE A 1 88 ? -9.901 4.405 33.318 1.00 85.56 88 ILE A CA 1
ATOM 645 C C . ILE A 1 88 ? -8.766 5.296 32.830 1.00 85.56 88 ILE A C 1
ATOM 647 O O . ILE A 1 88 ? -8.139 5.995 33.632 1.00 85.56 88 ILE A O 1
ATOM 651 N N . ALA A 1 89 ? -8.546 5.307 31.519 1.00 86.31 89 ALA A N 1
ATOM 652 C CA . ALA A 1 89 ? -7.709 6.286 30.844 1.00 86.31 89 ALA A CA 1
ATOM 653 C C . ALA A 1 89 ? -8.533 7.058 29.813 1.00 86.31 89 ALA A C 1
ATOM 655 O O . ALA A 1 89 ? -9.311 6.468 29.062 1.00 86.31 89 ALA A O 1
ATOM 656 N N . CYS A 1 90 ? -8.324 8.373 29.785 1.00 81.81 90 CYS A N 1
ATOM 657 C CA . CYS A 1 90 ? -8.887 9.274 28.788 1.00 81.81 90 CYS A CA 1
ATOM 658 C C . CYS A 1 90 ? -7.728 9.984 28.078 1.00 81.81 90 CYS A C 1
ATOM 660 O O . CYS A 1 90 ? -7.049 10.809 28.697 1.00 81.81 90 CYS A O 1
ATOM 662 N N . GLY A 1 91 ? -7.489 9.630 26.819 1.00 75.88 91 GLY A N 1
ATOM 663 C CA . GLY A 1 91 ? -6.597 10.335 25.903 1.00 75.88 91 GLY A CA 1
ATOM 664 C C . GLY A 1 91 ? -7.246 11.599 25.333 1.00 75.88 91 GLY A C 1
ATOM 665 O O . GLY A 1 91 ? -8.399 11.918 25.646 1.00 75.88 91 GLY A O 1
ATOM 666 N N . ALA A 1 92 ? -6.496 12.344 24.516 1.00 80.44 92 ALA A N 1
ATOM 667 C CA . ALA A 1 92 ? -7.081 13.429 23.733 1.00 80.44 92 ALA A CA 1
ATOM 668 C C . ALA A 1 92 ? -8.016 12.870 22.645 1.00 80.44 92 ALA A C 1
ATOM 670 O O . ALA A 1 92 ? -8.127 11.658 22.456 1.00 80.44 92 ALA A O 1
ATOM 671 N N . ASP A 1 93 ? -8.722 13.748 21.935 1.00 86.56 93 ASP A N 1
ATOM 672 C CA . ASP A 1 93 ? -9.485 13.309 20.771 1.00 86.56 93 ASP A CA 1
ATOM 673 C C . ASP A 1 93 ? -8.541 12.808 19.650 1.00 86.56 93 ASP A C 1
ATOM 675 O O . ASP A 1 93 ? -7.405 13.289 19.546 1.00 86.56 93 ASP A O 1
ATOM 679 N N . PRO A 1 94 ? -8.992 11.865 18.798 1.00 87.31 94 PRO A N 1
ATOM 680 C CA . PRO A 1 94 ? -8.154 11.269 17.756 1.00 87.31 94 PRO A CA 1
ATOM 681 C C . PRO A 1 94 ? -7.493 12.281 16.810 1.00 87.31 94 PRO A C 1
ATOM 683 O O . PRO A 1 94 ? -6.348 12.082 16.408 1.00 87.31 94 PRO A O 1
ATOM 686 N N . VAL A 1 95 ? -8.180 13.380 16.475 1.00 87.38 95 VAL A N 1
ATOM 687 C CA . VAL A 1 95 ? -7.657 14.406 15.557 1.00 87.38 95 VAL A CA 1
ATOM 688 C C . VAL A 1 95 ? -6.510 15.174 16.212 1.00 87.38 95 VAL A C 1
ATOM 690 O O . VAL A 1 95 ? -5.468 15.375 15.588 1.00 87.38 95 VAL A O 1
ATOM 693 N N . SER A 1 96 ? -6.651 15.556 17.483 1.00 86.50 96 SER A N 1
ATOM 694 C CA . SER A 1 96 ? -5.580 16.221 18.234 1.00 86.50 96 SER A CA 1
ATOM 695 C C . SER A 1 96 ? -4.315 15.366 18.352 1.00 86.50 96 SER A C 1
ATOM 697 O O . SER A 1 96 ? -3.210 15.899 18.221 1.00 86.50 96 SER A O 1
ATOM 699 N N . GLU A 1 97 ? -4.447 14.054 18.572 1.00 85.81 97 GLU A N 1
ATOM 700 C CA . GLU A 1 97 ? -3.290 13.144 18.607 1.00 85.81 97 GLU A CA 1
ATOM 701 C C . GLU A 1 97 ? -2.633 12.991 17.232 1.00 85.81 97 GLU A C 1
ATOM 703 O O . GLU A 1 97 ? -1.402 13.014 17.138 1.00 85.81 97 GLU A O 1
ATOM 708 N N . ALA A 1 98 ? -3.436 12.896 16.166 1.00 82.31 98 ALA A N 1
ATOM 709 C CA . ALA A 1 98 ? -2.939 12.836 14.793 1.00 82.31 98 ALA A CA 1
ATOM 710 C C . ALA A 1 98 ? -2.127 14.094 14.443 1.00 82.31 98 ALA A C 1
ATOM 712 O O . ALA A 1 98 ? -0.980 13.997 14.010 1.00 82.31 98 ALA A O 1
ATOM 713 N N . VAL A 1 99 ? -2.676 15.283 14.719 1.00 83.25 99 VAL A N 1
ATOM 714 C CA . VAL A 1 99 ? -2.008 16.577 14.479 1.00 83.25 99 VAL A CA 1
ATOM 715 C C . VAL A 1 99 ? -0.743 16.737 15.328 1.00 83.25 99 VAL A C 1
ATOM 717 O O . VAL A 1 99 ? 0.213 17.383 14.900 1.00 83.25 99 VAL A O 1
ATOM 720 N N . SER A 1 100 ? -0.716 16.141 16.521 1.00 81.50 100 SER A N 1
ATOM 721 C CA . SER A 1 100 ? 0.459 16.155 17.400 1.00 81.50 100 SER A CA 1
ATOM 722 C C . SER A 1 100 ? 1.541 15.150 16.987 1.00 81.50 100 SER A C 1
ATOM 724 O O . SER A 1 100 ? 2.631 15.183 17.556 1.00 81.50 100 SER A O 1
ATOM 726 N N . GLY A 1 101 ? 1.268 14.280 16.005 1.00 77.25 101 GLY A N 1
ATOM 727 C CA . GLY A 1 101 ? 2.196 13.245 15.544 1.00 77.25 101 GLY A CA 1
ATOM 728 C C . GLY A 1 101 ? 2.335 12.064 16.509 1.00 77.25 101 GLY A C 1
ATOM 729 O O . GLY A 1 101 ? 3.340 11.362 16.472 1.00 77.25 101 GLY A O 1
ATOM 730 N N . ASN A 1 102 ? 1.351 11.848 17.386 1.00 80.31 102 ASN A N 1
ATOM 731 C CA . ASN A 1 102 ? 1.390 10.799 18.413 1.00 80.31 102 ASN A CA 1
ATOM 732 C C . ASN A 1 102 ? 0.786 9.463 17.940 1.00 80.31 102 ASN A C 1
ATOM 734 O O . ASN A 1 102 ? 0.797 8.470 18.672 1.00 80.31 102 ASN A O 1
ATOM 738 N N . ILE A 1 103 ? 0.245 9.430 16.720 1.00 81.12 103 ILE A N 1
ATOM 739 C CA . ILE A 1 103 ? -0.278 8.216 16.095 1.00 81.12 103 ILE A CA 1
ATOM 740 C C . ILE A 1 103 ? 0.828 7.561 15.277 1.00 81.12 103 ILE A C 1
ATOM 742 O O . ILE A 1 103 ? 1.350 8.164 14.344 1.00 81.12 103 ILE A O 1
ATOM 746 N N . SER A 1 104 ? 1.188 6.331 15.648 1.00 77.12 104 SER A N 1
ATOM 747 C CA . SER A 1 104 ? 2.341 5.623 15.082 1.00 77.12 104 SER A CA 1
ATOM 748 C C . SER A 1 104 ? 2.041 4.850 13.803 1.00 77.12 104 SER A C 1
ATOM 750 O O . SER A 1 104 ? 2.918 4.710 12.960 1.00 77.12 104 SER A O 1
ATOM 752 N N . ALA A 1 105 ? 0.833 4.305 13.669 1.00 80.50 105 ALA A N 1
ATOM 753 C CA . ALA A 1 105 ? 0.444 3.557 12.480 1.00 80.50 105 ALA A CA 1
ATOM 754 C C . ALA A 1 105 ? -0.081 4.504 11.398 1.00 80.50 105 ALA A C 1
ATOM 756 O O . ALA A 1 105 ? -0.965 5.311 11.678 1.00 80.50 105 ALA A O 1
ATOM 757 N N . ASP A 1 106 ? 0.425 4.359 10.176 1.00 82.50 106 ASP A N 1
ATOM 758 C CA . ASP A 1 106 ? -0.027 5.076 8.983 1.00 82.50 106 ASP A CA 1
ATOM 759 C C . ASP A 1 106 ? -0.225 4.076 7.836 1.00 82.50 106 ASP A C 1
ATOM 761 O O . ASP A 1 106 ? 0.666 3.272 7.545 1.00 82.50 106 ASP A O 1
ATOM 765 N N . VAL A 1 107 ? -1.422 4.071 7.250 1.00 81.81 107 VAL A N 1
ATOM 766 C CA . VAL A 1 107 ? -1.861 3.097 6.245 1.00 81.81 107 VAL A CA 1
ATOM 767 C C . VAL A 1 107 ? -2.217 3.820 4.951 1.00 81.81 107 VAL A C 1
ATOM 769 O O . VAL A 1 107 ? -3.152 4.615 4.891 1.00 81.81 107 VAL A O 1
ATOM 772 N N . ASP A 1 108 ? -1.485 3.490 3.896 1.00 79.44 108 ASP A N 1
ATOM 773 C CA . ASP A 1 108 ? -1.724 3.982 2.543 1.00 79.44 108 ASP A CA 1
ATOM 774 C C . ASP A 1 108 ? -2.773 3.097 1.859 1.00 79.44 108 ASP A C 1
ATOM 776 O O . ASP A 1 108 ? -2.484 1.959 1.482 1.00 79.44 108 ASP A O 1
ATOM 780 N N . LEU A 1 109 ? -4.008 3.590 1.750 1.00 79.00 109 LEU A N 1
ATOM 781 C CA . LEU A 1 109 ? -5.157 2.827 1.255 1.00 79.00 109 LEU A CA 1
ATOM 782 C C . LEU A 1 109 ? -5.012 2.419 -0.217 1.00 79.00 109 LEU A C 1
ATOM 784 O O . LEU A 1 109 ? -5.608 1.423 -0.617 1.00 79.00 109 LEU A O 1
ATOM 788 N N . ASP A 1 110 ? -4.214 3.142 -1.006 1.00 72.31 110 ASP A N 1
ATOM 789 C CA . ASP A 1 110 ? -3.986 2.811 -2.420 1.00 72.31 110 ASP A CA 1
ATOM 790 C C . ASP A 1 110 ? -2.988 1.662 -2.606 1.00 72.31 110 ASP A C 1
ATOM 792 O O . ASP A 1 110 ? -2.908 1.079 -3.684 1.00 72.31 110 ASP A O 1
ATOM 796 N N . LEU A 1 111 ? -2.249 1.309 -1.551 1.00 68.00 111 LEU A N 1
ATOM 797 C CA . LEU A 1 111 ? -1.337 0.168 -1.538 1.00 68.00 111 LEU A CA 1
ATOM 798 C C . LEU A 1 111 ? -1.950 -1.060 -0.860 1.00 68.00 111 LEU A C 1
ATOM 800 O O . LEU A 1 111 ? -1.233 -2.010 -0.577 1.00 68.00 111 LEU A O 1
ATOM 804 N N . VAL A 1 112 ? -3.249 -1.070 -0.547 1.00 68.56 112 VAL A N 1
ATOM 805 C CA . VAL A 1 112 ? -3.920 -2.245 0.031 1.00 68.56 112 VAL A CA 1
ATOM 806 C C . VAL A 1 112 ? -4.621 -3.012 -1.090 1.00 68.56 112 VAL A C 1
ATOM 808 O O . VAL A 1 112 ? -5.721 -2.664 -1.504 1.00 68.56 112 VAL A O 1
ATOM 811 N N . SER A 1 113 ? -3.979 -4.070 -1.583 1.00 54.50 113 SER A N 1
ATOM 812 C CA . SER A 1 113 ? -4.350 -4.768 -2.825 1.00 54.50 113 SER A CA 1
ATOM 813 C C . SER A 1 113 ? -5.374 -5.889 -2.645 1.00 54.50 113 SER A C 1
ATOM 815 O O . SER A 1 113 ? -5.835 -6.496 -3.599 1.00 54.50 113 SER A O 1
ATOM 817 N N . ALA A 1 114 ? -5.688 -6.295 -1.415 1.00 53.25 114 ALA A N 1
ATOM 818 C CA . ALA A 1 114 ? -6.608 -7.412 -1.227 1.00 53.25 114 ALA A CA 1
ATOM 819 C C . ALA A 1 114 ? -7.268 -7.366 0.143 1.00 53.25 114 ALA A C 1
ATOM 821 O O . ALA A 1 114 ? -6.828 -8.033 1.077 1.00 53.25 114 ALA A O 1
ATOM 822 N N . ASN A 1 115 ? -8.398 -6.663 0.203 1.00 55.94 115 ASN A N 1
ATOM 823 C CA . ASN A 1 115 ? -9.196 -6.429 1.403 1.00 55.94 115 ASN A CA 1
ATOM 824 C C . ASN A 1 115 ? -8.461 -5.500 2.373 1.00 55.94 115 ASN A C 1
ATOM 826 O O . ASN A 1 115 ? -7.541 -5.927 3.059 1.00 55.94 115 ASN A O 1
ATOM 830 N N . GLU A 1 116 ? -8.881 -4.232 2.352 1.00 73.69 116 GLU A N 1
ATOM 831 C CA . GLU A 1 116 ? -9.151 -3.384 3.520 1.00 73.69 116 GLU A CA 1
ATOM 832 C C . GLU A 1 116 ? -8.339 -3.683 4.800 1.00 73.69 116 GLU A C 1
ATOM 834 O O . GLU A 1 116 ? -8.326 -4.815 5.285 1.00 73.69 116 GLU A O 1
ATOM 839 N N . PRO A 1 117 ? -7.713 -2.675 5.432 1.00 86.56 117 PRO A N 1
ATOM 840 C CA . PRO A 1 117 ? -6.861 -2.918 6.588 1.00 86.56 117 PRO A CA 1
ATOM 841 C C . PRO A 1 117 ? -7.618 -3.666 7.692 1.00 86.56 117 PRO A C 1
ATOM 843 O O . PRO A 1 117 ? -8.760 -3.353 8.042 1.00 86.56 117 PRO A O 1
ATOM 846 N N . LYS A 1 118 ? -6.962 -4.690 8.225 1.00 89.50 118 LYS A N 1
ATOM 847 C CA . LYS A 1 118 ? -7.502 -5.650 9.174 1.00 89.50 118 LYS A CA 1
ATOM 848 C C . LYS A 1 118 ? -6.911 -5.425 10.553 1.00 89.50 118 LYS A C 1
ATOM 850 O O . LYS A 1 118 ? -5.704 -5.337 10.725 1.00 89.50 118 LYS A O 1
ATOM 855 N N . ILE A 1 119 ? -7.754 -5.391 11.570 1.00 91.12 119 ILE A N 1
ATOM 856 C CA . ILE A 1 119 ? -7.312 -5.270 12.956 1.00 91.12 119 ILE A CA 1
ATOM 857 C C . ILE A 1 119 ? -6.921 -6.653 13.492 1.00 91.12 119 ILE A C 1
ATOM 859 O O . ILE A 1 119 ? -7.717 -7.594 13.454 1.00 91.12 119 ILE A O 1
ATOM 863 N N . GLY A 1 120 ? -5.705 -6.771 14.028 1.00 87.56 120 GLY A N 1
ATOM 864 C CA . GLY A 1 120 ? -5.172 -7.979 14.663 1.00 87.56 120 GLY A CA 1
ATOM 865 C C . GLY A 1 120 ? -5.834 -8.264 16.014 1.00 87.56 120 GLY A C 1
ATOM 866 O O . GLY A 1 120 ? -5.239 -8.050 17.072 1.00 87.56 120 GLY A O 1
ATOM 867 N N . LEU A 1 121 ? -7.091 -8.715 15.986 1.00 86.75 121 LEU A N 1
ATOM 868 C CA . LEU A 1 121 ? -7.905 -8.973 17.176 1.00 86.75 121 LEU A CA 1
ATOM 869 C C . LEU A 1 121 ? -7.413 -10.186 17.972 1.00 86.75 121 LEU A C 1
ATOM 871 O O . LEU A 1 121 ? -7.027 -11.223 17.428 1.00 86.75 121 LEU A O 1
ATOM 875 N N . ARG A 1 122 ? -7.520 -10.096 19.301 1.00 83.69 122 ARG A N 1
ATOM 876 C CA . ARG A 1 122 ? -7.287 -11.241 20.187 1.00 83.69 122 ARG A CA 1
ATOM 877 C C . ARG A 1 122 ? -8.486 -12.177 20.210 1.00 83.69 122 ARG A C 1
ATOM 879 O O . ARG A 1 122 ? -9.633 -11.758 20.046 1.00 83.69 122 ARG A O 1
ATOM 886 N N . ALA A 1 123 ? -8.230 -13.450 20.499 1.00 82.25 123 ALA A N 1
ATOM 887 C CA . ALA A 1 123 ? -9.292 -14.427 20.695 1.00 82.25 123 ALA A CA 1
ATOM 888 C C . ALA A 1 123 ? -10.277 -13.955 21.782 1.00 82.25 123 ALA A C 1
ATOM 890 O O . ALA A 1 123 ? -9.871 -13.643 22.899 1.00 82.25 123 ALA A O 1
ATOM 891 N N . GLY A 1 124 ? -11.567 -13.909 21.440 1.00 83.62 124 GLY A N 1
ATOM 892 C CA . GLY A 1 124 ? -12.631 -13.460 22.343 1.00 83.62 124 GLY A CA 1
ATOM 893 C C . GLY A 1 124 ? -12.848 -11.944 22.403 1.00 83.62 124 GLY A C 1
ATOM 894 O O . GLY A 1 124 ? -13.750 -11.519 23.118 1.00 83.62 124 GLY A O 1
ATOM 895 N N . SER A 1 125 ? -12.072 -11.145 21.660 1.00 90.44 125 SER A N 1
ATOM 896 C CA . SER A 1 125 ? -12.330 -9.708 21.491 1.00 90.44 125 SER A CA 1
ATOM 897 C C . SER A 1 125 ? -13.237 -9.426 20.290 1.00 90.44 125 SER A C 1
ATOM 899 O O . SER A 1 125 ? -13.276 -10.210 19.339 1.00 90.44 125 SER A O 1
ATOM 901 N N . GLU A 1 126 ? -13.979 -8.320 20.343 1.00 93.94 126 GLU A N 1
ATOM 902 C CA . GLU A 1 126 ? -14.890 -7.884 19.279 1.00 93.94 126 GLU A CA 1
ATOM 903 C C . GLU A 1 126 ? -14.747 -6.382 19.006 1.00 93.94 126 GLU A C 1
ATOM 905 O O . GLU A 1 126 ? -14.659 -5.587 19.942 1.00 93.94 126 GLU A O 1
ATOM 910 N N . ILE A 1 127 ? -14.748 -5.980 17.731 1.00 95.81 127 ILE A N 1
ATOM 911 C CA . ILE A 1 127 ? -14.882 -4.564 17.365 1.00 95.81 127 ILE A CA 1
ATOM 912 C C . ILE A 1 127 ? -16.331 -4.152 17.616 1.00 95.81 127 ILE A C 1
ATOM 914 O O . ILE A 1 127 ? -17.262 -4.803 17.139 1.00 95.81 127 ILE A O 1
ATOM 918 N N . THR A 1 128 ? -16.522 -3.072 18.366 1.00 95.44 128 THR A N 1
ATOM 919 C CA . THR A 1 128 ? -17.846 -2.522 18.685 1.00 95.44 128 THR A CA 1
ATOM 920 C C . THR A 1 128 ? -18.160 -1.260 17.891 1.00 95.44 128 THR A C 1
ATOM 922 O O . THR A 1 128 ? -19.334 -0.963 17.674 1.00 95.44 128 THR A O 1
ATOM 925 N N . ALA A 1 129 ? -17.134 -0.537 17.436 1.00 96.19 129 ALA A N 1
ATOM 926 C CA . ALA A 1 129 ? -17.263 0.615 16.552 1.00 96.19 129 ALA A CA 1
ATOM 927 C C . ALA A 1 129 ? -15.952 0.880 15.798 1.00 96.19 129 ALA A C 1
ATOM 929 O O . ALA A 1 129 ? -14.869 0.673 16.347 1.00 96.19 129 ALA A O 1
ATOM 930 N N . ALA A 1 130 ? -16.059 1.406 14.580 1.00 96.62 130 ALA A N 1
ATOM 931 C CA . ALA A 1 130 ? -14.948 1.971 13.825 1.00 96.62 130 ALA A CA 1
ATOM 932 C C . ALA A 1 130 ? -15.399 3.301 13.208 1.00 96.62 130 ALA A C 1
ATOM 934 O O . ALA A 1 130 ? -16.493 3.383 12.647 1.00 96.62 130 ALA A O 1
ATOM 935 N N . LYS A 1 131 ? -14.585 4.347 13.351 1.00 95.44 131 LYS A N 1
ATOM 936 C CA . LYS A 1 131 ? -14.901 5.702 12.884 1.00 95.44 131 LYS A CA 1
ATOM 937 C C . LYS A 1 131 ? -13.703 6.338 12.210 1.00 95.44 131 LYS A C 1
ATOM 939 O O . LYS A 1 131 ? -12.607 6.280 12.755 1.00 95.44 131 LYS A O 1
ATOM 944 N N . LEU A 1 132 ? -13.929 6.997 11.082 1.00 94.25 132 LEU A N 1
ATOM 945 C CA . LEU A 1 132 ? -12.953 7.854 10.422 1.00 94.25 132 LEU A CA 1
ATOM 946 C C . LEU A 1 132 ? -13.241 9.313 10.765 1.00 94.25 132 LEU A C 1
ATOM 948 O O . LEU A 1 132 ? -14.359 9.784 10.576 1.00 94.25 132 LEU A O 1
ATOM 952 N N . TYR A 1 133 ? -12.221 10.030 11.215 1.00 91.75 133 TYR A N 1
ATOM 953 C CA . TYR A 1 133 ? -12.246 11.475 11.386 1.00 91.75 133 TYR A CA 1
ATOM 954 C C . TYR A 1 133 ? -11.362 12.098 10.312 1.00 91.75 133 TYR A C 1
ATOM 956 O O . TYR A 1 133 ? -10.152 11.848 10.264 1.00 91.75 133 TYR A O 1
ATOM 964 N N . THR A 1 134 ? -11.960 12.909 9.447 1.00 85.69 134 THR A N 1
ATOM 965 C CA . THR A 1 134 ? -11.199 13.720 8.498 1.00 85.69 134 THR A CA 1
ATOM 966 C C . THR A 1 134 ? -10.467 14.831 9.246 1.00 85.69 134 THR A C 1
ATOM 968 O O . THR A 1 134 ? -10.968 15.354 10.237 1.00 85.69 134 THR A O 1
ATOM 971 N N . LEU A 1 135 ? -9.270 15.211 8.797 1.00 75.94 135 LEU A N 1
ATOM 972 C CA . LEU A 1 135 ? -8.523 16.298 9.448 1.00 75.94 135 LEU A CA 1
ATOM 973 C C . LEU A 1 135 ? -9.096 17.688 9.120 1.00 75.94 135 LEU A C 1
ATOM 975 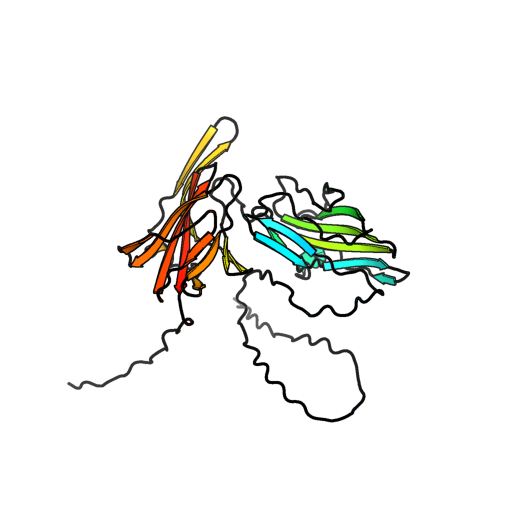O O . LEU A 1 135 ? -8.817 18.650 9.835 1.00 75.94 135 LEU A O 1
ATOM 979 N N . GLU A 1 136 ? -9.873 17.793 8.039 1.00 71.75 136 GLU A N 1
ATOM 980 C CA . GLU A 1 136 ? -10.465 19.049 7.564 1.00 71.75 136 GLU A CA 1
ATOM 981 C C . GLU A 1 136 ? -11.818 19.338 8.221 1.00 71.75 136 GLU A C 1
ATOM 983 O O . GLU A 1 136 ? -12.065 20.470 8.642 1.00 71.75 136 GLU A O 1
ATOM 988 N N . ASP A 1 137 ? -12.648 18.304 8.381 1.00 64.81 137 ASP A N 1
ATOM 989 C CA . ASP A 1 137 ? -13.961 18.396 9.005 1.00 64.81 137 ASP A CA 1
ATOM 990 C C . ASP A 1 137 ? -13.981 17.609 10.318 1.00 64.81 137 ASP A C 1
ATOM 992 O O . ASP A 1 137 ? -13.614 16.440 10.378 1.00 64.81 137 ASP A O 1
ATOM 996 N N . SER A 1 138 ? -14.455 18.241 11.394 1.00 61.03 138 SER A N 1
ATOM 997 C CA . SER A 1 138 ? -14.605 17.616 12.720 1.00 61.03 138 SER A CA 1
ATOM 998 C C . SER A 1 138 ? -15.697 16.535 12.784 1.00 61.03 138 SER A C 1
ATOM 1000 O O . SER A 1 138 ? -16.012 16.039 13.869 1.00 61.03 138 SER A O 1
ATOM 1002 N N . ASP A 1 139 ? -16.304 16.207 11.646 1.00 76.69 139 ASP A N 1
ATOM 1003 C CA . ASP A 1 139 ? -17.332 15.188 11.528 1.00 76.69 139 ASP A CA 1
ATOM 1004 C C . ASP A 1 139 ? -16.688 13.805 11.373 1.00 76.69 139 ASP A C 1
ATOM 1006 O O . ASP A 1 139 ? -15.659 13.627 10.723 1.00 76.69 139 ASP A O 1
ATOM 1010 N N . SER A 1 140 ? -17.301 12.808 12.011 1.00 87.94 140 SER A N 1
ATOM 1011 C CA . SER A 1 140 ? -16.866 11.417 11.919 1.00 87.94 140 SER A CA 1
ATOM 1012 C C . SER A 1 140 ? -17.752 10.635 10.960 1.00 87.94 140 SER A C 1
ATOM 1014 O O . SER A 1 140 ? -18.979 10.722 11.054 1.00 87.94 140 SER A O 1
ATOM 1016 N N . ILE A 1 141 ? -17.141 9.797 10.133 1.00 91.56 141 ILE A N 1
ATOM 1017 C CA . ILE A 1 141 ? -17.817 8.814 9.288 1.00 91.56 141 ILE A CA 1
ATOM 1018 C C . ILE A 1 141 ? -17.772 7.468 10.016 1.00 91.56 141 ILE A C 1
ATOM 1020 O O . ILE A 1 141 ? -16.695 7.001 10.388 1.00 91.56 141 ILE A O 1
ATOM 1024 N N . ASP A 1 142 ? -18.930 6.845 10.235 1.00 94.75 142 ASP A N 1
ATOM 1025 C CA . ASP A 1 142 ? -18.980 5.467 10.730 1.00 94.75 142 ASP A CA 1
ATOM 1026 C C . ASP A 1 142 ? -18.498 4.524 9.615 1.00 94.75 142 ASP A C 1
ATOM 1028 O O . ASP A 1 142 ? -18.986 4.592 8.485 1.00 94.75 142 ASP A O 1
ATOM 1032 N N . LEU A 1 143 ? -17.527 3.666 9.928 1.00 94.19 143 LEU A N 1
ATOM 1033 C CA . LEU A 1 143 ? -16.965 2.707 8.980 1.00 94.19 143 LEU A CA 1
ATOM 1034 C C . LEU A 1 143 ? -17.640 1.348 9.145 1.00 94.19 143 LEU A C 1
ATOM 1036 O O . LEU A 1 143 ? -17.862 0.881 10.265 1.00 94.19 143 LEU A O 1
ATOM 1040 N N . ASP A 1 144 ? -17.912 0.688 8.023 1.00 93.06 144 ASP A N 1
ATOM 1041 C CA . ASP A 1 144 ? -18.305 -0.715 8.041 1.00 93.06 144 ASP A CA 1
ATOM 1042 C C . ASP A 1 144 ? -17.094 -1.583 8.404 1.00 93.06 144 ASP A C 1
ATOM 1044 O O . ASP A 1 144 ? -15.954 -1.285 8.047 1.00 93.06 144 ASP A O 1
ATOM 1048 N N . PHE A 1 145 ? -17.335 -2.690 9.099 1.00 93.25 145 PHE A N 1
ATOM 1049 C CA . PHE A 1 145 ? -16.291 -3.660 9.405 1.00 93.25 145 PHE A CA 1
ATOM 1050 C C . PHE A 1 145 ? -16.838 -5.079 9.483 1.00 93.25 145 PHE A C 1
ATOM 1052 O O . PHE A 1 145 ? -18.022 -5.315 9.744 1.00 93.25 145 PHE A O 1
ATOM 1059 N N . THR A 1 146 ? -15.967 -6.052 9.245 1.00 90.56 146 THR A N 1
ATOM 1060 C CA . THR A 1 146 ? -16.297 -7.470 9.386 1.00 90.56 146 THR A CA 1
ATOM 1061 C C . THR A 1 146 ? -16.007 -7.968 10.799 1.00 90.56 146 THR A C 1
ATOM 1063 O O . THR A 1 146 ? -15.228 -7.386 11.553 1.00 90.56 146 THR A O 1
ATOM 1066 N N . GLN A 1 147 ? -16.601 -9.109 11.160 1.00 84.94 147 GLN A N 1
ATOM 1067 C CA . GLN A 1 147 ? -16.352 -9.738 12.460 1.00 84.94 147 GLN A CA 1
ATOM 1068 C C . GLN A 1 147 ? -14.889 -10.173 12.640 1.00 84.94 147 GLN A C 1
ATOM 1070 O O . GLN A 1 147 ? -14.406 -10.231 13.767 1.00 84.94 147 GLN A O 1
ATOM 1075 N N . ASP A 1 148 ? -14.184 -10.486 11.550 1.00 85.00 148 ASP A N 1
ATOM 1076 C CA . ASP A 1 148 ? -12.763 -10.825 11.598 1.00 85.00 148 ASP A CA 1
ATOM 1077 C C . ASP A 1 148 ? -11.843 -9.596 11.602 1.00 85.00 148 ASP A C 1
ATOM 1079 O O . ASP A 1 148 ? -10.632 -9.773 11.670 1.00 85.00 148 ASP A O 1
ATOM 1083 N N . GLY A 1 149 ? -12.394 -8.377 11.605 1.00 88.00 149 GLY A N 1
ATOM 1084 C CA . GLY A 1 149 ? -11.657 -7.143 11.871 1.00 88.00 149 GLY A CA 1
ATOM 1085 C C . GLY A 1 149 ? -11.255 -6.334 10.641 1.00 88.00 149 GLY A C 1
ATOM 1086 O O . GLY A 1 149 ? -10.455 -5.418 10.782 1.00 88.00 149 GLY A O 1
ATOM 1087 N N . VAL A 1 150 ? -11.768 -6.655 9.453 1.00 90.50 150 VAL A N 1
ATOM 1088 C CA . VAL A 1 150 ? -11.502 -5.904 8.215 1.00 90.50 150 VAL A CA 1
ATOM 1089 C C . VAL A 1 150 ? -12.307 -4.601 8.231 1.00 90.50 150 VAL A C 1
ATOM 1091 O O . VAL A 1 150 ? -13.517 -4.659 8.451 1.00 90.50 150 VAL A O 1
ATOM 1094 N N . ILE A 1 151 ? -11.655 -3.451 8.022 1.00 92.00 151 ILE A N 1
ATOM 1095 C CA . ILE A 1 151 ? -12.272 -2.113 8.057 1.00 92.00 151 ILE A CA 1
ATOM 1096 C C . ILE A 1 151 ? -12.492 -1.567 6.645 1.00 92.00 151 ILE A C 1
ATOM 1098 O O . ILE A 1 151 ? -11.537 -1.385 5.892 1.00 92.00 151 ILE A O 1
ATOM 1102 N N . LYS A 1 152 ? -13.734 -1.205 6.323 1.00 89.88 152 LYS A N 1
ATOM 1103 C CA . LYS A 1 152 ? -14.125 -0.687 5.010 1.00 89.88 152 LYS A CA 1
ATOM 1104 C C . LYS A 1 152 ? -13.963 0.813 4.899 1.00 89.88 152 LYS A C 1
ATOM 1106 O O . LYS A 1 152 ? -14.402 1.543 5.784 1.00 89.88 152 LYS A O 1
ATOM 1111 N N . PHE A 1 153 ? -13.425 1.269 3.771 1.00 88.00 153 PHE A N 1
ATOM 1112 C CA . PHE A 1 153 ? -13.266 2.692 3.475 1.00 88.00 153 PHE A CA 1
ATOM 1113 C C . PHE A 1 153 ? -14.116 3.094 2.270 1.00 88.00 153 PHE A C 1
ATOM 1115 O O . PHE A 1 153 ? -14.063 2.418 1.240 1.00 88.00 153 PHE A O 1
ATOM 1122 N N . PRO A 1 154 ? -14.878 4.196 2.367 1.00 83.38 154 PRO A N 1
ATOM 1123 C CA . PRO A 1 154 ? -15.482 4.827 1.200 1.00 83.38 154 PRO A CA 1
ATOM 1124 C C . PRO A 1 154 ? -14.428 5.228 0.151 1.00 83.38 154 PRO A C 1
ATOM 1126 O O . PRO A 1 154 ? -13.286 5.558 0.485 1.00 83.38 154 PRO A O 1
ATOM 1129 N N . GLU A 1 155 ? -14.805 5.206 -1.130 1.00 74.56 155 GLU A N 1
ATOM 1130 C CA . GLU A 1 155 ? -13.894 5.517 -2.245 1.00 74.56 155 GLU A CA 1
ATOM 1131 C C . GLU A 1 155 ? -13.415 6.979 -2.242 1.00 74.56 155 GLU A C 1
ATOM 1133 O O . GLU A 1 155 ? -12.309 7.262 -2.689 1.00 74.56 155 GLU A O 1
ATOM 1138 N N . ASP A 1 156 ? -14.215 7.896 -1.698 1.00 76.06 156 ASP A N 1
ATOM 1139 C CA . ASP A 1 156 ? -13.952 9.337 -1.634 1.00 76.06 156 ASP A CA 1
ATOM 1140 C C . ASP A 1 156 ? -13.062 9.763 -0.454 1.00 76.06 156 ASP A C 1
ATOM 1142 O O . ASP A 1 156 ? -12.681 10.930 -0.354 1.00 76.06 156 ASP A O 1
ATOM 1146 N N . VAL A 1 157 ? -12.686 8.831 0.428 1.00 80.56 157 VAL A N 1
ATOM 1147 C CA . VAL A 1 157 ? -11.756 9.117 1.525 1.00 80.56 157 VAL A CA 1
ATOM 1148 C C . VAL A 1 157 ? -10.350 9.327 0.977 1.00 80.56 157 VAL A C 1
ATOM 1150 O O . VAL A 1 157 ? -9.733 8.401 0.456 1.00 80.56 157 VAL A O 1
ATOM 1153 N N . THR A 1 158 ? -9.816 10.530 1.174 1.00 78.12 158 THR A N 1
ATOM 1154 C CA . THR A 1 158 ? -8.434 10.898 0.827 1.00 78.12 158 THR A CA 1
ATOM 1155 C C . THR A 1 158 ? -7.461 10.726 1.995 1.00 78.12 158 THR A C 1
ATOM 1157 O O . THR A 1 158 ? -6.265 10.532 1.783 1.00 78.12 158 THR A O 1
ATOM 1160 N N . GLY A 1 159 ? -7.957 10.760 3.234 1.00 85.81 159 GLY A N 1
ATOM 1161 C CA . GLY A 1 159 ? -7.174 10.492 4.436 1.00 85.81 159 GLY A CA 1
ATOM 1162 C C . GLY A 1 159 ? -7.854 10.943 5.726 1.00 85.81 159 GLY A C 1
ATOM 1163 O O . GLY A 1 159 ? -8.906 11.585 5.713 1.00 85.81 159 GLY A O 1
ATOM 1164 N N . GLY A 1 160 ? -7.248 10.593 6.858 1.00 90.38 160 GLY A N 1
ATOM 1165 C CA . GLY A 1 160 ? -7.743 10.938 8.186 1.00 90.38 160 GLY A CA 1
ATOM 1166 C C . GLY A 1 160 ? -7.196 10.027 9.278 1.00 90.38 160 GLY A C 1
ATOM 1167 O O . GLY A 1 160 ? -6.241 9.279 9.073 1.00 90.38 160 GLY A O 1
ATOM 1168 N N . VAL A 1 161 ? -7.826 10.084 10.448 1.00 92.75 161 VAL A N 1
ATOM 1169 C CA . VAL A 1 161 ? -7.534 9.195 11.576 1.00 92.75 161 VAL A CA 1
ATOM 1170 C C . VAL A 1 161 ? -8.704 8.255 11.815 1.00 92.75 161 VAL A C 1
ATOM 1172 O O . VAL A 1 161 ? -9.856 8.678 11.914 1.00 92.75 161 VAL A O 1
ATOM 1175 N N . VAL A 1 162 ? -8.408 6.968 11.928 1.00 94.75 162 VAL A N 1
ATOM 1176 C CA . VAL A 1 162 ? -9.384 5.928 12.235 1.00 94.75 162 VAL A CA 1
ATOM 1177 C C . VAL A 1 162 ? -9.297 5.593 13.713 1.00 94.75 162 VAL A C 1
ATOM 1179 O O . VAL A 1 162 ? -8.222 5.262 14.204 1.00 94.75 162 VAL A O 1
ATOM 1182 N N . SER A 1 163 ? -10.430 5.648 14.407 1.00 95.25 163 SER A N 1
ATOM 1183 C CA . SER A 1 163 ? -10.601 5.183 15.783 1.00 95.25 163 SER A CA 1
ATOM 1184 C C . SER A 1 163 ? -11.399 3.882 15.786 1.00 95.25 163 SER A C 1
ATOM 1186 O O . SER A 1 163 ? -12.481 3.802 15.198 1.00 95.25 163 SER A O 1
ATOM 1188 N N . VAL A 1 164 ? -10.867 2.857 16.447 1.00 96.44 164 VAL A N 1
ATOM 1189 C CA . VAL A 1 164 ? -11.467 1.527 16.571 1.00 96.44 164 VAL A CA 1
ATOM 1190 C C . VAL A 1 164 ? -11.698 1.223 18.044 1.00 96.44 164 VAL A C 1
ATOM 1192 O O . VAL A 1 164 ? -10.759 1.147 18.834 1.00 96.44 164 VAL A O 1
ATOM 1195 N N . SER A 1 165 ? -12.958 1.014 18.412 1.00 95.94 165 SER A N 1
ATOM 1196 C CA . SER A 1 165 ? -13.351 0.550 19.741 1.00 95.94 165 SER A CA 1
ATOM 1197 C C . SER A 1 165 ? -13.414 -0.974 19.760 1.00 95.94 165 SER A C 1
ATOM 1199 O O . SER A 1 165 ? -14.123 -1.587 18.959 1.00 95.94 165 SER A O 1
ATOM 1201 N N . VAL A 1 166 ? -12.684 -1.584 20.689 1.00 95.69 166 VAL A N 1
ATOM 1202 C CA . VAL A 1 166 ? -12.596 -3.034 20.864 1.00 95.69 166 VAL A CA 1
ATOM 1203 C C . VAL A 1 166 ? -13.024 -3.399 22.276 1.00 95.69 166 VAL A C 1
ATOM 1205 O O . VAL A 1 166 ? -12.549 -2.835 23.265 1.00 95.69 166 VAL A O 1
ATOM 1208 N N . LYS A 1 167 ? -13.910 -4.383 22.370 1.00 94.62 167 LYS A N 1
ATOM 1209 C CA . LYS A 1 167 ? -14.375 -4.950 23.627 1.00 94.62 167 LYS A CA 1
ATOM 1210 C C . LYS A 1 167 ? -13.681 -6.273 23.913 1.00 94.62 167 LYS A C 1
ATOM 1212 O O . LYS A 1 167 ? -13.536 -7.131 23.044 1.00 94.62 167 LYS A O 1
ATOM 1217 N N . TYR A 1 168 ? -13.292 -6.420 25.168 1.00 92.00 168 TYR A N 1
ATOM 1218 C CA . TYR A 1 168 ? -12.625 -7.568 25.759 1.00 92.00 168 TYR A CA 1
ATOM 1219 C C . TYR A 1 168 ? -13.435 -8.062 26.965 1.00 92.00 168 TYR A C 1
ATOM 1221 O O . TYR A 1 168 ? -14.401 -7.430 27.395 1.00 92.00 168 TYR A O 1
ATOM 1229 N N . GLU A 1 169 ? -13.030 -9.190 27.546 1.00 89.94 169 GLU A N 1
ATOM 1230 C CA . GLU A 1 169 ? -13.656 -9.710 28.768 1.00 89.94 169 GLU A CA 1
ATOM 1231 C C . GLU A 1 169 ? -13.471 -8.752 29.963 1.00 89.94 169 GLU A C 1
ATOM 1233 O O . GLU A 1 169 ? -14.386 -8.582 30.766 1.00 89.94 169 GLU A O 1
ATOM 1238 N N . GLN A 1 170 ? -12.309 -8.097 30.042 1.00 89.50 170 GLN A N 1
ATOM 1239 C CA . GLN A 1 170 ? -11.901 -7.184 31.118 1.00 89.50 170 GLN A CA 1
ATOM 1240 C C . GLN A 1 170 ? -12.454 -5.756 30.964 1.00 89.50 170 GLN A C 1
ATOM 1242 O O . GLN A 1 170 ? -12.416 -4.962 31.908 1.00 89.50 170 GLN A O 1
ATOM 1247 N N . GLY A 1 171 ? -12.936 -5.388 29.773 1.00 92.12 171 GLY A N 1
ATOM 1248 C CA . GLY A 1 171 ? -13.360 -4.021 29.494 1.00 92.12 171 GLY A CA 1
ATOM 1249 C C . GLY A 1 171 ? -13.282 -3.618 28.025 1.00 92.12 171 GLY A C 1
ATOM 1250 O O . GLY A 1 171 ? -13.246 -4.461 27.134 1.00 92.12 171 GLY A O 1
ATOM 1251 N N . GLU A 1 172 ? -13.265 -2.314 27.773 1.00 94.25 172 GLU A N 1
ATOM 1252 C CA . GLU A 1 172 ? -13.258 -1.725 26.429 1.00 94.25 172 GLU A CA 1
ATOM 1253 C C . GLU A 1 172 ? -12.048 -0.807 26.260 1.00 94.25 172 GLU A C 1
ATOM 1255 O O . GLU A 1 172 ? -11.637 -0.124 27.203 1.00 94.25 172 GLU A O 1
ATOM 1260 N N . ALA A 1 173 ? -11.486 -0.794 25.055 1.00 94.50 173 ALA A N 1
ATOM 1261 C CA . ALA A 1 173 ? -10.357 0.046 24.693 1.00 94.50 173 ALA A CA 1
ATOM 1262 C C . ALA A 1 173 ? -10.517 0.610 23.280 1.00 94.50 173 ALA A C 1
ATOM 1264 O O . ALA A 1 173 ? -11.085 -0.030 22.398 1.00 94.50 173 ALA A O 1
ATOM 1265 N N . GLU A 1 174 ? -9.997 1.811 23.082 1.00 95.38 174 GLU A N 1
ATOM 1266 C CA . GLU A 1 174 ? -9.998 2.540 21.824 1.00 95.38 174 GLU A CA 1
ATOM 1267 C C . GLU A 1 174 ? -8.573 2.619 21.275 1.00 95.38 174 GLU A C 1
ATOM 1269 O O . GLU A 1 174 ? -7.633 2.926 22.012 1.00 95.38 174 GLU A O 1
ATOM 1274 N N . TYR A 1 175 ? -8.421 2.356 19.981 1.00 94.12 175 TYR A N 1
ATOM 1275 C CA . TYR A 1 175 ? -7.141 2.353 19.284 1.00 94.12 175 TYR A CA 1
ATOM 1276 C C . TYR A 1 175 ? -7.218 3.195 18.019 1.00 94.12 175 TYR A C 1
ATOM 1278 O O . TYR A 1 175 ? -8.213 3.116 17.300 1.00 94.12 175 TYR A O 1
ATOM 1286 N N . CYS A 1 176 ? -6.152 3.933 17.714 1.00 94.06 176 CYS A N 1
ATOM 1287 C CA . CYS A 1 176 ? -6.099 4.795 16.539 1.00 94.06 176 CYS A CA 1
ATOM 1288 C C . CYS A 1 176 ? -4.950 4.462 15.581 1.00 94.06 176 CYS A C 1
ATOM 1290 O O . CYS A 1 176 ? -3.866 4.043 16.001 1.00 94.06 176 CYS A O 1
ATOM 1292 N N . PHE A 1 177 ? -5.194 4.700 14.292 1.00 92.31 177 PHE A N 1
ATOM 1293 C CA . PHE A 1 177 ? -4.201 4.702 13.216 1.00 92.31 177 PHE A CA 1
ATOM 1294 C C . PHE A 1 177 ? -4.565 5.750 12.157 1.00 92.31 177 PHE A C 1
ATOM 1296 O O . PHE A 1 177 ? -5.731 6.119 12.020 1.00 92.31 177 PHE A O 1
ATOM 1303 N N . ASN A 1 178 ? -3.573 6.241 11.422 1.00 89.25 178 ASN A N 1
ATOM 1304 C CA . ASN A 1 178 ? -3.766 7.154 10.302 1.00 89.25 178 ASN A CA 1
ATOM 1305 C C . ASN A 1 178 ? -4.032 6.373 9.016 1.00 89.25 178 ASN A C 1
ATOM 1307 O O . ASN A 1 178 ? -3.524 5.266 8.826 1.00 89.25 178 ASN A O 1
ATOM 1311 N N . VAL A 1 179 ? -4.813 6.982 8.132 1.00 87.69 179 VAL A N 1
ATOM 1312 C CA . VAL A 1 179 ? -5.006 6.525 6.760 1.00 87.69 179 VAL A CA 1
ATOM 1313 C C . VAL A 1 179 ? -4.778 7.677 5.794 1.00 87.69 179 VAL A C 1
ATOM 1315 O O . VAL A 1 179 ? -5.130 8.822 6.086 1.00 87.69 179 VAL A O 1
ATOM 1318 N N . HIS A 1 180 ? -4.246 7.375 4.619 1.00 82.81 180 HIS A N 1
ATOM 1319 C CA . HIS A 1 180 ? -4.156 8.317 3.511 1.00 82.81 180 HIS A CA 1
ATOM 1320 C C . HIS A 1 180 ? -4.250 7.588 2.171 1.00 82.81 180 HIS A C 1
ATOM 1322 O O . HIS A 1 180 ? -4.073 6.374 2.102 1.00 82.81 180 HIS A O 1
ATOM 1328 N N . ARG A 1 181 ? -4.528 8.338 1.107 1.00 77.25 181 ARG A N 1
ATOM 1329 C CA . ARG A 1 181 ? -4.378 7.894 -0.278 1.00 77.25 181 ARG A CA 1
ATOM 1330 C C . ARG A 1 181 ? -3.180 8.591 -0.904 1.00 77.25 181 ARG A C 1
ATOM 1332 O O . ARG A 1 181 ? -3.139 9.822 -0.968 1.00 77.25 181 ARG A O 1
ATOM 1339 N N . SER A 1 182 ? -2.176 7.822 -1.312 1.00 68.06 182 SER A N 1
ATOM 1340 C CA . SER A 1 182 ? -1.006 8.351 -2.016 1.00 68.06 182 SER A CA 1
ATOM 1341 C C . SER A 1 182 ? -1.311 8.752 -3.465 1.00 68.06 182 SER A C 1
ATOM 1343 O O . SER A 1 182 ? -0.641 9.638 -4.008 1.00 68.06 182 SER A O 1
ATOM 1345 N N . GLN A 1 183 ? -2.341 8.175 -4.088 1.00 68.31 183 GLN A N 1
ATOM 1346 C CA . GLN A 1 183 ? -2.848 8.574 -5.395 1.00 68.31 183 GLN A CA 1
ATOM 1347 C C . GLN A 1 183 ? -3.854 9.721 -5.247 1.00 68.31 183 GLN A C 1
ATOM 1349 O O . GLN A 1 183 ? -5.048 9.536 -5.030 1.00 68.31 183 GLN A O 1
ATOM 1354 N N . THR A 1 184 ? -3.359 10.944 -5.409 1.00 62.59 184 THR A N 1
ATOM 1355 C CA . THR A 1 184 ? -4.169 12.167 -5.294 1.00 62.59 184 THR A CA 1
ATOM 1356 C C . THR A 1 184 ? -4.775 12.635 -6.620 1.00 62.59 184 THR A C 1
ATOM 1358 O O . THR A 1 184 ? -5.688 13.458 -6.611 1.00 62.59 184 THR A O 1
ATOM 1361 N N . ASP A 1 185 ? -4.306 12.101 -7.752 1.00 70.25 185 ASP A N 1
ATOM 1362 C CA . ASP A 1 185 ? -4.816 12.397 -9.092 1.00 70.25 185 ASP A CA 1
ATOM 1363 C C . ASP A 1 185 ? -4.975 11.101 -9.902 1.00 70.25 185 ASP A C 1
ATOM 1365 O O . ASP A 1 185 ? -3.997 10.451 -10.275 1.00 70.25 185 ASP A O 1
ATOM 1369 N N . LEU A 1 186 ? -6.225 10.720 -10.179 1.00 72.44 186 LEU A N 1
ATOM 1370 C CA . LEU A 1 186 ? -6.549 9.528 -10.969 1.00 72.44 186 LEU A CA 1
ATOM 1371 C C . LEU A 1 186 ? -6.207 9.696 -12.459 1.00 72.44 186 LEU A C 1
ATOM 1373 O O . LEU A 1 186 ? -6.116 8.695 -13.172 1.00 72.44 186 LEU A O 1
ATOM 1377 N N . SER A 1 187 ? -6.006 10.937 -12.928 1.00 75.62 187 SER A N 1
ATOM 1378 C CA . SER A 1 187 ? -5.591 11.252 -14.302 1.00 75.62 187 SER A CA 1
ATOM 1379 C C . SER A 1 187 ? -4.130 10.918 -14.598 1.00 75.62 187 SER A C 1
ATOM 1381 O O . SER A 1 187 ? -3.728 10.912 -15.765 1.00 75.62 187 SER A O 1
ATOM 1383 N N . GLU A 1 188 ? -3.370 10.534 -13.573 1.00 83.56 188 GLU A N 1
ATOM 1384 C CA . GLU A 1 188 ? -2.000 10.059 -13.689 1.00 83.56 188 GLU A CA 1
ATOM 1385 C C . GLU A 1 188 ? -1.824 8.647 -13.104 1.00 83.56 188 GLU A C 1
ATOM 1387 O O . GLU A 1 188 ? -2.602 8.219 -12.242 1.00 83.56 188 GLU A O 1
ATOM 1392 N N . PRO A 1 189 ? -0.759 7.925 -13.505 1.00 85.75 189 PRO A N 1
ATOM 1393 C CA . PRO A 1 189 ? -0.380 6.685 -12.845 1.00 85.75 189 PRO A CA 1
ATOM 1394 C C . PRO A 1 189 ? -0.075 6.894 -11.349 1.00 85.75 189 PRO A C 1
ATOM 1396 O O . PRO A 1 189 ? 0.505 7.933 -10.979 1.00 85.75 189 PRO A O 1
ATOM 1399 N N . PRO A 1 190 ? -0.385 5.895 -10.498 1.00 80.69 190 PRO A N 1
ATOM 1400 C CA . PRO A 1 190 ? -0.086 5.941 -9.070 1.00 80.69 190 PRO A CA 1
ATOM 1401 C C . PRO A 1 190 ? 1.425 5.959 -8.814 1.00 80.69 190 PRO A C 1
ATOM 1403 O O . PRO A 1 190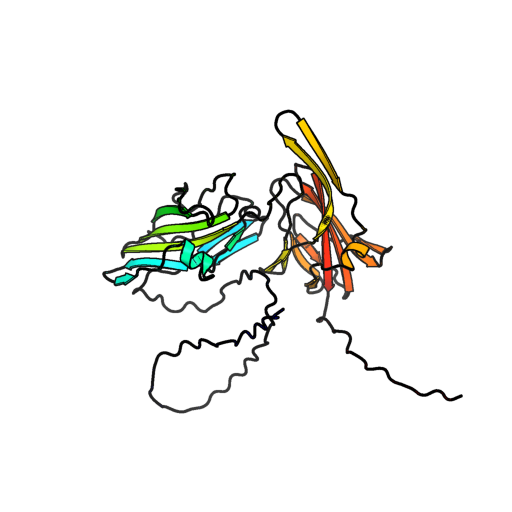 ? 2.235 5.567 -9.660 1.00 80.69 190 PRO A O 1
ATOM 1406 N N . ALA A 1 191 ? 1.825 6.413 -7.629 1.00 81.00 191 ALA A N 1
ATOM 1407 C CA . ALA A 1 191 ? 3.193 6.221 -7.162 1.00 81.00 191 ALA A CA 1
ATOM 1408 C C . ALA A 1 191 ? 3.379 4.758 -6.734 1.00 81.00 191 ALA A C 1
ATOM 1410 O O . ALA A 1 191 ? 2.549 4.231 -6.002 1.00 81.00 191 ALA A O 1
ATOM 1411 N N . LEU A 1 192 ? 4.468 4.116 -7.163 1.00 82.62 192 LEU A N 1
ATOM 1412 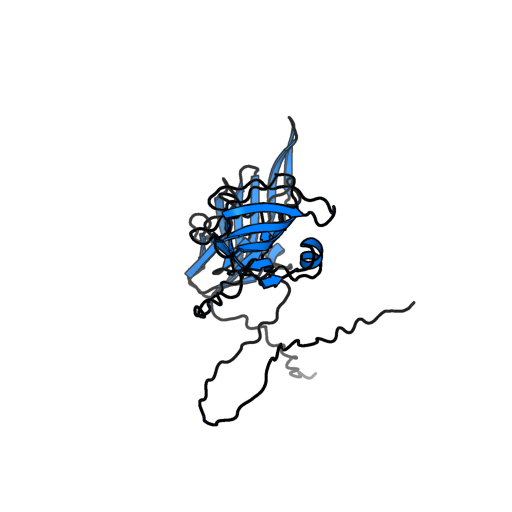C CA . LEU A 1 192 ? 4.804 2.762 -6.716 1.00 82.62 192 LEU A CA 1
ATOM 1413 C C . LEU A 1 192 ? 5.958 2.784 -5.726 1.00 82.62 192 LEU A C 1
ATOM 1415 O O . LEU A 1 192 ? 6.812 3.679 -5.748 1.00 82.62 192 LEU A O 1
ATOM 1419 N N . ARG A 1 193 ? 5.988 1.767 -4.866 1.00 83.12 193 ARG A N 1
ATOM 1420 C CA . ARG A 1 193 ? 7.069 1.542 -3.910 1.00 83.12 193 ARG A CA 1
ATOM 1421 C C . ARG A 1 193 ? 7.807 0.250 -4.231 1.00 83.12 193 ARG A C 1
ATOM 1423 O O . ARG A 1 193 ? 7.204 -0.765 -4.570 1.00 83.12 193 ARG A O 1
ATOM 1430 N N . ILE A 1 194 ? 9.122 0.301 -4.074 1.00 84.50 194 ILE A N 1
ATOM 1431 C CA . ILE A 1 194 ? 9.998 -0.865 -4.084 1.00 84.50 194 ILE A CA 1
ATOM 1432 C C . ILE A 1 194 ? 10.425 -1.172 -2.652 1.00 84.50 194 ILE A C 1
ATOM 1434 O O . ILE A 1 194 ? 10.807 -0.282 -1.896 1.00 84.50 194 ILE A O 1
ATOM 1438 N N . TYR A 1 195 ? 10.336 -2.438 -2.283 1.00 77.88 195 TYR A N 1
ATOM 1439 C CA . TYR A 1 195 ? 10.573 -2.937 -0.946 1.00 77.88 195 TYR A CA 1
ATOM 1440 C C . TYR A 1 195 ? 11.896 -3.674 -0.896 1.00 77.88 195 TYR A C 1
ATOM 1442 O O . TYR A 1 195 ? 12.147 -4.619 -1.654 1.00 77.88 195 TYR A O 1
ATOM 1450 N N . GLN A 1 196 ? 12.719 -3.241 0.047 1.00 74.19 196 GLN A N 1
ATOM 1451 C CA . GLN A 1 196 ? 13.882 -3.969 0.500 1.00 74.19 196 GLN A CA 1
ATOM 1452 C C . GLN A 1 196 ? 13.612 -4.442 1.923 1.00 74.19 196 GLN A C 1
ATOM 1454 O O . GLN A 1 196 ? 13.494 -3.634 2.847 1.00 74.19 196 GLN A O 1
ATOM 1459 N N . ASN A 1 197 ? 13.526 -5.761 2.094 1.00 72.12 197 ASN A N 1
ATOM 1460 C CA . ASN A 1 197 ? 12.991 -6.361 3.313 1.00 72.12 197 ASN A CA 1
ATOM 1461 C C . ASN A 1 197 ? 11.582 -5.803 3.586 1.00 72.12 197 ASN A C 1
ATOM 1463 O O . ASN A 1 197 ? 10.705 -5.945 2.739 1.00 72.12 197 ASN A O 1
ATOM 1467 N N . ASP A 1 198 ? 11.383 -5.144 4.726 1.00 64.62 198 ASP A N 1
ATOM 1468 C CA . ASP A 1 198 ? 10.094 -4.575 5.137 1.00 64.62 198 ASP A CA 1
ATOM 1469 C C . ASP A 1 198 ? 10.006 -3.054 4.913 1.00 64.62 198 ASP A C 1
ATOM 1471 O O . ASP A 1 198 ? 9.000 -2.433 5.244 1.00 64.62 198 ASP A O 1
ATOM 1475 N N . MET A 1 199 ? 11.052 -2.439 4.347 1.00 59.97 199 MET A N 1
ATOM 1476 C CA . MET A 1 199 ? 11.105 -0.998 4.096 1.00 59.97 199 MET A CA 1
ATOM 1477 C C . MET A 1 199 ? 10.731 -0.694 2.648 1.00 59.97 199 MET A C 1
ATOM 1479 O O . MET A 1 199 ? 11.395 -1.163 1.722 1.00 59.97 199 MET A O 1
ATOM 1483 N N . GLY A 1 200 ? 9.675 0.099 2.464 1.00 69.69 200 GLY A N 1
ATOM 1484 C CA . GLY A 1 200 ? 9.213 0.563 1.158 1.00 69.69 200 GLY A CA 1
ATOM 1485 C C . GLY A 1 200 ? 9.794 1.928 0.801 1.00 69.69 200 GLY A C 1
ATOM 1486 O O . GLY A 1 200 ? 9.738 2.863 1.595 1.00 69.69 200 GLY A O 1
ATOM 1487 N N . PHE A 1 201 ? 10.293 2.063 -0.422 1.00 74.69 201 PHE A N 1
ATOM 1488 C CA . PHE A 1 201 ? 10.854 3.303 -0.946 1.00 74.69 201 PHE A CA 1
ATOM 1489 C C . PHE A 1 201 ? 10.095 3.737 -2.196 1.00 74.69 201 PHE A C 1
ATOM 1491 O O . PHE A 1 201 ? 9.854 2.927 -3.091 1.00 74.69 201 PHE A O 1
ATOM 1498 N N . ALA A 1 202 ? 9.721 5.014 -2.274 1.00 79.25 202 ALA A N 1
ATOM 1499 C CA . ALA A 1 202 ? 9.005 5.548 -3.428 1.00 79.25 202 ALA A CA 1
ATOM 1500 C C . ALA A 1 202 ? 9.884 5.507 -4.685 1.00 79.25 202 ALA A C 1
ATOM 1502 O O . ALA A 1 202 ? 11.034 5.946 -4.666 1.00 79.25 202 ALA A O 1
ATOM 1503 N N . MET A 1 203 ? 9.343 4.997 -5.785 1.00 87.38 203 MET A N 1
ATOM 1504 C CA . MET A 1 203 ? 10.003 5.027 -7.085 1.00 87.38 203 MET A CA 1
ATOM 1505 C C . MET A 1 203 ? 9.647 6.321 -7.819 1.00 87.38 203 MET A C 1
ATOM 1507 O O . MET A 1 203 ? 8.536 6.842 -7.701 1.00 87.38 203 MET A O 1
ATOM 1511 N N . THR A 1 204 ? 10.577 6.838 -8.616 1.00 89.25 204 THR A N 1
ATOM 1512 C CA . THR A 1 204 ? 10.346 8.048 -9.407 1.00 89.25 204 THR A CA 1
ATOM 1513 C C . THR A 1 204 ? 9.550 7.700 -10.665 1.00 89.25 204 THR A C 1
ATOM 1515 O O . THR A 1 204 ? 9.994 6.871 -11.457 1.00 89.25 204 THR A O 1
AT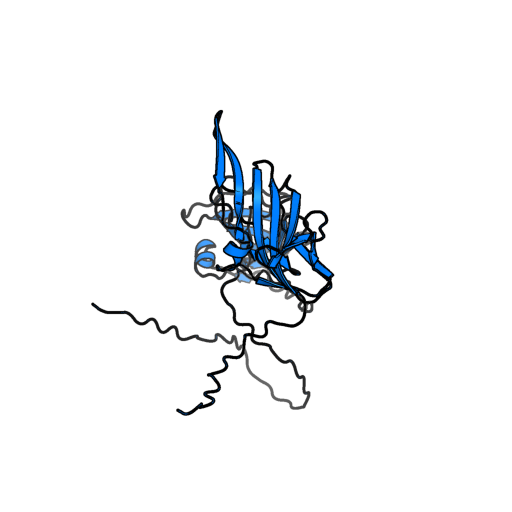OM 1518 N N . LYS A 1 205 ? 8.390 8.340 -10.874 1.00 88.38 205 LYS A N 1
ATOM 1519 C CA . LYS A 1 205 ? 7.607 8.204 -12.117 1.00 88.38 205 LYS A CA 1
ATOM 1520 C C . LYS A 1 205 ? 8.396 8.754 -13.314 1.00 88.38 205 LYS A C 1
ATOM 1522 O O . LYS A 1 205 ? 8.928 9.863 -13.252 1.00 88.38 205 LYS A O 1
ATOM 1527 N N . GLY A 1 206 ? 8.459 7.974 -14.384 1.00 89.56 206 GLY A N 1
ATOM 1528 C CA . GLY A 1 206 ? 9.028 8.321 -15.681 1.00 89.56 206 GLY A CA 1
ATOM 1529 C C . GLY A 1 206 ? 7.941 8.576 -16.724 1.00 89.56 206 GLY A C 1
ATOM 1530 O O . GLY A 1 206 ? 6.917 9.194 -16.434 1.00 89.56 206 GLY A O 1
ATOM 1531 N N . GLY A 1 207 ? 8.184 8.120 -17.955 1.00 90.31 207 GLY A N 1
ATOM 1532 C CA . GLY A 1 207 ? 7.224 8.246 -19.051 1.00 90.31 207 GLY A CA 1
ATOM 1533 C C . GLY A 1 207 ? 5.997 7.368 -18.837 1.00 90.31 207 GLY A C 1
ATOM 1534 O O . GLY A 1 207 ? 6.091 6.272 -18.285 1.00 90.31 207 GLY A O 1
ATOM 1535 N N . TYR A 1 208 ? 4.834 7.844 -19.279 1.00 92.19 208 TYR A N 1
ATOM 1536 C CA . TYR A 1 208 ? 3.602 7.072 -19.165 1.00 92.19 208 TYR A CA 1
ATOM 1537 C C . TYR A 1 208 ? 2.596 7.372 -20.272 1.00 92.19 208 TYR A C 1
ATOM 1539 O O . TYR A 1 208 ? 2.576 8.445 -20.877 1.00 92.19 208 TYR A O 1
ATOM 1547 N N . THR A 1 209 ? 1.717 6.400 -20.505 1.00 92.00 209 THR A N 1
ATOM 1548 C CA . THR A 1 209 ? 0.474 6.558 -21.264 1.00 92.00 209 THR A CA 1
ATOM 1549 C C . THR A 1 209 ? -0.662 6.100 -20.368 1.00 92.00 209 THR A C 1
ATOM 1551 O O . THR A 1 209 ? -0.653 4.957 -19.926 1.00 92.00 209 THR A O 1
ATOM 1554 N N . TRP A 1 210 ? -1.626 6.972 -20.092 1.00 91.62 210 TRP A N 1
ATOM 1555 C CA . TRP A 1 210 ? -2.665 6.744 -19.093 1.00 91.62 210 TRP A CA 1
ATOM 1556 C C . TRP A 1 210 ? -4.025 7.174 -19.621 1.00 91.62 210 TRP A C 1
ATOM 1558 O O . TRP A 1 210 ? -4.150 8.265 -20.167 1.00 91.62 210 TRP A O 1
ATOM 1568 N N . THR A 1 211 ? -5.040 6.325 -19.492 1.00 88.06 211 THR A N 1
ATOM 1569 C CA . THR A 1 211 ? -6.397 6.594 -19.971 1.00 88.06 211 THR A CA 1
ATOM 1570 C C . THR A 1 211 ? -7.381 6.557 -18.817 1.00 88.06 211 THR A C 1
ATOM 1572 O O . THR A 1 211 ? -7.543 5.529 -18.165 1.00 88.06 211 THR A O 1
ATOM 1575 N N . VAL A 1 212 ? -8.088 7.666 -18.619 1.00 82.31 212 VAL A N 1
ATOM 1576 C CA . VAL A 1 212 ? -9.185 7.770 -17.653 1.00 82.31 212 VAL A CA 1
ATOM 1577 C C . VAL A 1 212 ? -10.493 7.943 -18.397 1.00 82.31 212 VAL A C 1
ATOM 1579 O O . VAL A 1 212 ? -10.558 8.638 -19.410 1.00 82.31 212 VAL A O 1
ATOM 1582 N N . THR A 1 213 ? -11.535 7.286 -17.896 1.00 74.94 213 THR A N 1
ATOM 1583 C CA . THR A 1 213 ? -12.898 7.475 -18.390 1.00 74.94 213 THR A CA 1
ATOM 1584 C C . THR A 1 213 ? -13.643 8.374 -17.413 1.00 74.94 213 THR A C 1
ATOM 1586 O O . THR A 1 213 ? -13.771 8.020 -16.244 1.00 74.94 213 THR A O 1
ATOM 1589 N N . ASP A 1 214 ? -14.124 9.519 -17.892 1.00 68.69 214 ASP A N 1
ATOM 1590 C CA . ASP A 1 214 ? -15.038 10.397 -17.159 1.00 68.69 214 ASP A CA 1
ATOM 1591 C C . ASP A 1 214 ? -16.396 10.382 -17.879 1.00 68.69 214 ASP A C 1
ATOM 1593 O O . ASP A 1 214 ? -16.578 10.961 -18.954 1.00 68.69 214 ASP A O 1
ATOM 1597 N N . GLY A 1 215 ? -17.342 9.611 -17.338 1.00 72.00 215 GLY A N 1
ATOM 1598 C CA . GLY A 1 215 ? -18.626 9.345 -17.988 1.00 72.00 215 GLY A CA 1
ATOM 1599 C C . GLY A 1 215 ? -18.482 8.528 -19.279 1.00 72.00 215 GLY A C 1
ATOM 1600 O O . GLY A 1 215 ? -18.051 7.379 -19.241 1.00 72.00 215 GLY A O 1
ATOM 1601 N N . ASP A 1 216 ? -18.880 9.109 -20.414 1.00 71.12 216 ASP A N 1
ATOM 1602 C CA . ASP A 1 216 ? -18.798 8.476 -21.743 1.00 71.12 216 ASP A CA 1
ATOM 1603 C C . ASP A 1 2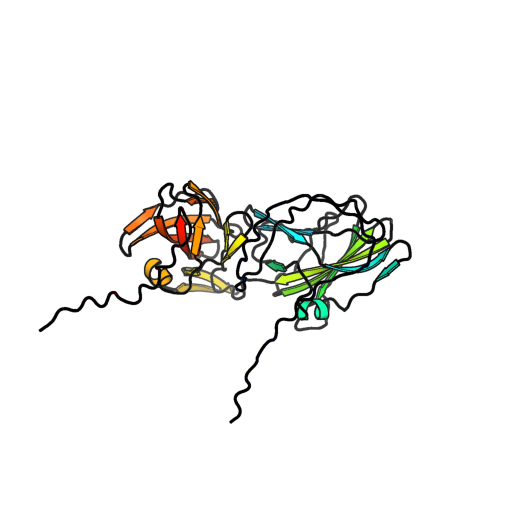16 ? -17.518 8.865 -22.515 1.00 71.12 216 ASP A C 1
ATOM 1605 O O . ASP A 1 216 ? -17.291 8.381 -23.629 1.00 71.12 216 ASP A O 1
ATOM 1609 N N . GLU A 1 217 ? -16.686 9.752 -21.961 1.00 70.69 217 GLU A N 1
ATOM 1610 C CA . GLU A 1 217 ? -15.476 10.248 -22.616 1.00 70.69 217 GLU A CA 1
ATOM 1611 C C . GLU A 1 217 ? -14.222 9.604 -22.014 1.00 70.69 217 GLU A C 1
ATOM 1613 O O . GLU A 1 217 ? -13.987 9.643 -20.808 1.00 70.69 217 GLU A O 1
ATOM 1618 N N . ALA A 1 218 ? -13.394 9.013 -22.877 1.00 79.69 218 ALA A N 1
ATOM 1619 C CA . ALA A 1 218 ? -12.070 8.529 -22.513 1.00 79.69 218 ALA A CA 1
ATOM 1620 C C . ALA A 1 218 ? -11.024 9.592 -22.869 1.00 79.69 218 ALA A C 1
ATOM 1622 O O . ALA A 1 218 ? -10.909 9.997 -24.030 1.00 79.69 218 ALA A O 1
ATOM 1623 N N . MET A 1 219 ? -10.245 10.020 -21.878 1.00 82.75 219 MET A N 1
ATOM 1624 C CA . MET A 1 219 ? -9.116 10.927 -22.049 1.00 82.75 219 MET A CA 1
ATOM 1625 C C . MET A 1 219 ? -7.813 10.162 -21.849 1.00 82.75 219 MET A C 1
ATOM 1627 O O . MET A 1 219 ? -7.595 9.579 -20.790 1.00 82.75 219 MET A O 1
ATOM 1631 N N . THR A 1 220 ? -6.941 10.186 -22.857 1.00 85.25 220 THR A N 1
ATOM 1632 C CA . THR A 1 220 ? -5.597 9.604 -22.768 1.00 85.25 220 THR A CA 1
ATOM 1633 C C . THR A 1 220 ? -4.561 10.710 -22.598 1.00 85.25 220 THR A C 1
ATOM 1635 O O . THR A 1 220 ? -4.409 11.566 -23.473 1.00 85.25 220 THR A O 1
ATOM 1638 N N . ALA A 1 221 ? -3.834 10.672 -21.488 1.00 82.94 221 ALA A N 1
ATOM 1639 C CA . ALA A 1 221 ? -2.637 11.457 -21.246 1.00 82.94 221 ALA A CA 1
ATOM 1640 C C . ALA A 1 221 ? -1.399 10.655 -21.666 1.00 82.94 221 ALA A C 1
ATOM 1642 O O . ALA A 1 221 ? -1.269 9.469 -21.361 1.00 82.94 221 ALA A O 1
ATOM 1643 N N . THR A 1 222 ? -0.468 11.313 -22.350 1.00 84.19 222 THR A N 1
ATOM 1644 C CA . THR A 1 222 ? 0.861 10.761 -22.620 1.00 84.19 222 THR A CA 1
ATOM 1645 C C . THR A 1 222 ? 1.888 11.775 -22.165 1.00 84.19 222 THR A C 1
ATOM 1647 O O . THR A 1 222 ? 1.904 12.906 -22.656 1.00 84.19 222 THR A O 1
ATOM 1650 N N . VAL A 1 223 ? 2.741 11.362 -21.236 1.00 84.81 223 VAL A N 1
ATOM 1651 C CA . VAL A 1 223 ? 3.890 12.145 -20.797 1.00 84.81 223 VAL A CA 1
ATOM 1652 C C . VAL A 1 223 ? 5.138 11.474 -21.336 1.00 84.81 223 VAL A C 1
ATOM 1654 O O . VAL A 1 223 ? 5.468 10.349 -20.965 1.00 84.81 223 VAL A O 1
ATOM 1657 N N . ASP A 1 224 ? 5.809 12.188 -22.234 1.00 78.81 224 ASP A N 1
ATOM 1658 C CA . ASP A 1 224 ? 7.143 11.834 -22.697 1.00 78.81 224 ASP A CA 1
ATOM 1659 C C . ASP A 1 224 ? 8.155 12.417 -21.707 1.00 78.81 224 ASP A C 1
ATOM 1661 O O . ASP A 1 224 ? 8.180 13.630 -21.469 1.00 78.81 224 ASP A O 1
ATOM 1665 N N . CYS A 1 225 ? 8.931 11.546 -21.072 1.00 73.00 225 CYS A N 1
ATOM 1666 C CA . CYS A 1 225 ? 9.846 11.906 -19.996 1.00 73.00 225 CYS A CA 1
ATOM 1667 C C . CYS A 1 225 ? 11.299 11.720 -20.463 1.00 73.00 225 CYS A C 1
ATOM 1669 O O . CYS A 1 225 ? 11.553 10.938 -21.381 1.00 73.00 225 CYS A O 1
ATOM 1671 N N . PRO A 1 226 ? 12.275 12.411 -19.841 1.00 77.44 226 PRO A N 1
ATOM 1672 C CA . PRO A 1 226 ? 13.693 12.151 -20.077 1.00 77.44 226 PRO A CA 1
ATOM 1673 C C . PRO A 1 226 ? 14.028 10.664 -19.894 1.00 77.44 226 PRO A C 1
ATOM 1675 O O . PRO A 1 226 ? 13.331 9.954 -19.166 1.00 77.44 226 PRO A O 1
ATOM 1678 N N . THR A 1 227 ? 15.110 10.189 -20.517 1.00 82.50 227 THR A N 1
ATOM 1679 C CA . THR A 1 227 ? 15.522 8.782 -20.368 1.00 82.50 227 THR A CA 1
ATOM 1680 C C . THR A 1 227 ? 15.728 8.434 -18.886 1.00 82.50 227 THR A C 1
ATOM 1682 O O . THR A 1 227 ? 16.068 9.325 -18.100 1.00 82.50 227 THR A O 1
ATOM 1685 N N . PRO A 1 228 ? 15.599 7.160 -18.464 1.00 83.44 228 PRO A N 1
ATOM 1686 C CA . PRO A 1 228 ? 15.846 6.777 -17.070 1.00 83.44 228 PRO A CA 1
ATOM 1687 C C . PRO A 1 228 ? 17.195 7.288 -16.539 1.00 83.44 228 PRO A C 1
ATOM 1689 O O . PRO A 1 228 ? 17.290 7.759 -15.407 1.00 83.44 228 PRO A O 1
ATOM 1692 N N . TRP A 1 229 ? 18.224 7.300 -17.393 1.00 80.81 229 TRP A N 1
ATOM 1693 C CA . TRP A 1 229 ? 19.533 7.869 -17.076 1.00 80.81 229 TRP A CA 1
ATOM 1694 C C . TRP A 1 229 ? 19.481 9.374 -16.771 1.00 80.81 229 TRP A C 1
ATOM 1696 O O . TRP A 1 229 ? 20.052 9.834 -15.781 1.00 80.81 229 TRP A O 1
ATOM 1706 N N . GLN A 1 230 ? 18.755 10.153 -17.573 1.00 81.50 230 GLN A N 1
ATOM 1707 C CA . GLN A 1 230 ? 18.561 11.585 -17.334 1.00 81.50 230 GLN A CA 1
ATOM 1708 C C . GLN A 1 230 ? 17.736 11.842 -16.069 1.00 81.50 230 GLN A C 1
ATOM 1710 O O . GLN A 1 230 ? 18.090 12.724 -15.286 1.00 81.50 230 GLN A O 1
ATOM 1715 N N . ILE A 1 231 ? 16.697 11.036 -15.822 1.00 82.50 231 ILE A N 1
ATOM 1716 C CA . ILE A 1 231 ? 15.907 11.078 -14.581 1.00 82.50 231 ILE A CA 1
ATOM 1717 C C . ILE A 1 231 ? 16.817 10.847 -13.366 1.00 82.50 231 ILE A C 1
ATOM 1719 O O . ILE A 1 231 ? 16.726 11.572 -12.378 1.00 82.50 231 ILE A O 1
ATOM 1723 N N . SER A 1 232 ? 17.767 9.912 -13.463 1.00 81.88 232 SER A N 1
ATOM 1724 C CA . SER A 1 232 ? 18.678 9.572 -12.362 1.00 81.88 232 SER A CA 1
ATOM 1725 C C . SER A 1 232 ? 19.658 10.665 -11.939 1.00 81.88 232 SER A C 1
ATOM 1727 O O . SER A 1 232 ? 20.262 10.569 -10.868 1.00 81.88 232 SER A O 1
ATOM 1729 N N . SER A 1 233 ? 19.827 11.693 -12.776 1.00 80.44 233 SER A N 1
ATOM 1730 C CA . SER A 1 233 ? 20.618 12.878 -12.435 1.00 80.44 233 SER A CA 1
ATOM 1731 C C . SER A 1 233 ? 19.879 13.812 -11.468 1.00 80.44 233 SER A C 1
ATOM 1733 O O . SER A 1 233 ? 20.495 14.718 -10.908 1.00 80.44 233 SER A O 1
ATOM 1735 N N . GLY A 1 234 ? 18.567 13.620 -11.303 1.00 78.56 234 GLY A N 1
ATOM 1736 C CA . GLY A 1 234 ? 17.742 14.301 -10.315 1.00 78.56 234 GLY A CA 1
ATOM 1737 C C . GLY A 1 234 ? 17.725 13.595 -8.959 1.00 78.56 234 GLY A C 1
ATOM 1738 O O . GLY A 1 234 ? 18.543 12.720 -8.669 1.00 78.56 234 GLY A O 1
ATOM 1739 N N . ASP A 1 235 ? 16.766 13.998 -8.130 1.00 78.81 235 ASP A N 1
ATOM 1740 C CA . ASP A 1 235 ? 16.525 13.382 -6.830 1.00 78.81 235 ASP A CA 1
ATOM 1741 C C . ASP A 1 235 ? 15.674 12.121 -7.024 1.00 78.81 235 ASP A C 1
ATOM 1743 O O . ASP A 1 235 ? 14.469 12.193 -7.280 1.00 78.81 235 ASP A O 1
ATOM 1747 N N . ILE A 1 236 ? 16.338 10.966 -7.005 1.00 84.25 236 ILE A N 1
ATOM 1748 C CA . ILE A 1 236 ? 15.700 9.654 -7.098 1.00 84.25 236 ILE A CA 1
ATOM 1749 C C . ILE A 1 236 ? 16.087 8.811 -5.892 1.00 84.25 236 ILE A C 1
ATOM 1751 O O . ILE A 1 236 ? 17.205 8.909 -5.381 1.00 84.25 236 ILE A O 1
ATOM 1755 N N . THR A 1 237 ? 15.192 7.914 -5.497 1.00 84.81 237 THR A N 1
ATOM 1756 C CA . THR A 1 237 ? 15.492 6.882 -4.504 1.00 84.81 237 THR A CA 1
ATOM 1757 C C . THR A 1 237 ? 16.690 6.052 -4.948 1.00 84.81 237 THR A C 1
ATOM 1759 O O . THR A 1 237 ? 16.749 5.601 -6.094 1.00 84.81 237 THR A O 1
ATOM 1762 N N . ARG A 1 238 ? 17.634 5.816 -4.032 1.00 88.31 238 ARG A N 1
ATOM 1763 C CA . ARG A 1 238 ? 18.812 4.969 -4.252 1.00 88.31 238 ARG A CA 1
ATOM 1764 C C . ARG A 1 238 ? 18.853 3.863 -3.210 1.00 88.31 238 ARG A C 1
ATOM 1766 O O . ARG A 1 238 ? 18.869 4.142 -2.017 1.00 88.31 238 ARG A O 1
ATOM 1773 N N . LEU A 1 239 ? 18.886 2.622 -3.677 1.00 88.69 239 LEU A N 1
ATOM 1774 C CA . LEU A 1 239 ? 18.896 1.427 -2.842 1.00 88.69 239 LEU A CA 1
ATOM 1775 C C . LEU A 1 239 ? 20.275 0.776 -2.856 1.00 88.69 239 LEU A C 1
ATOM 1777 O O . LEU A 1 239 ? 20.936 0.741 -3.895 1.00 88.69 239 LEU A O 1
ATOM 1781 N N . VAL A 1 240 ? 20.674 0.211 -1.718 1.00 88.94 240 VAL A N 1
ATOM 1782 C CA . VAL A 1 240 ? 21.873 -0.626 -1.598 1.00 88.94 240 VAL A CA 1
ATOM 1783 C C . VAL A 1 240 ? 21.421 -2.049 -1.321 1.00 88.94 240 VAL A C 1
ATOM 1785 O O . VAL A 1 240 ? 20.858 -2.296 -0.263 1.00 88.94 240 VAL A O 1
ATOM 1788 N N . ALA A 1 241 ? 21.640 -2.978 -2.247 1.00 87.44 241 ALA A N 1
ATOM 1789 C CA . ALA A 1 241 ? 21.165 -4.356 -2.146 1.00 87.44 241 ALA A CA 1
ATOM 1790 C C . ALA A 1 241 ? 22.316 -5.368 -2.175 1.00 87.44 241 ALA A C 1
ATOM 1792 O O . ALA A 1 241 ? 23.365 -5.134 -2.774 1.00 87.44 241 ALA A O 1
ATOM 1793 N N . GLU A 1 242 ? 22.126 -6.527 -1.545 1.00 87.62 242 GLU A N 1
ATOM 1794 C CA . GLU A 1 242 ? 23.094 -7.616 -1.681 1.00 87.62 242 GLU A CA 1
ATOM 1795 C C . GLU A 1 242 ? 23.060 -8.165 -3.118 1.00 87.62 242 GLU A C 1
ATOM 1797 O O . GLU A 1 242 ? 21.976 -8.260 -3.712 1.00 87.62 242 GLU A O 1
ATOM 1802 N N . PRO A 1 243 ? 24.207 -8.552 -3.699 1.00 89.75 243 PRO A N 1
ATOM 1803 C CA . PRO A 1 243 ? 24.214 -9.163 -5.021 1.00 89.75 243 PRO A CA 1
ATOM 1804 C C . PRO A 1 243 ? 23.338 -10.426 -5.068 1.00 89.75 243 PRO A C 1
ATOM 1806 O O . PRO A 1 243 ? 23.427 -11.289 -4.195 1.00 89.75 243 PRO A O 1
ATOM 1809 N N . GLY A 1 244 ? 22.469 -10.534 -6.077 1.00 88.88 244 GLY A N 1
ATOM 1810 C CA . GLY A 1 244 ? 21.515 -11.645 -6.209 1.00 88.88 244 GLY A CA 1
ATOM 1811 C C . GLY A 1 244 ? 20.299 -11.591 -5.273 1.00 88.88 244 GLY A C 1
ATOM 1812 O O . GLY A 1 244 ? 19.471 -12.502 -5.314 1.00 88.88 244 GLY A O 1
ATOM 1813 N N . SER A 1 245 ? 20.169 -10.562 -4.428 1.00 89.50 245 SER A N 1
ATOM 1814 C CA . SER A 1 245 ? 19.006 -10.412 -3.544 1.00 89.50 245 SER A CA 1
ATOM 1815 C C . SER A 1 245 ? 17.719 -10.095 -4.308 1.00 89.50 245 SER A C 1
ATOM 1817 O O . SER A 1 245 ? 17.737 -9.667 -5.463 1.00 89.50 245 SER A O 1
ATOM 1819 N N . ALA A 1 246 ? 16.583 -10.326 -3.654 1.00 90.31 246 ALA A N 1
ATOM 1820 C CA . ALA A 1 246 ? 15.269 -10.026 -4.199 1.00 90.31 246 ALA A CA 1
ATOM 1821 C C . ALA A 1 246 ? 14.735 -8.706 -3.630 1.00 90.31 246 ALA A C 1
ATOM 1823 O O . ALA A 1 246 ? 14.734 -8.513 -2.413 1.00 90.31 246 ALA A O 1
ATOM 1824 N N . LEU A 1 247 ? 14.237 -7.836 -4.506 1.00 88.94 247 LEU A N 1
ATOM 1825 C CA . LEU A 1 247 ? 13.450 -6.654 -4.149 1.00 88.94 247 LEU A CA 1
ATOM 1826 C C . LEU A 1 247 ? 12.028 -6.837 -4.671 1.00 88.94 247 LEU A C 1
ATOM 1828 O O . LEU A 1 247 ? 11.840 -7.421 -5.735 1.00 88.94 247 LEU A O 1
ATOM 1832 N N . THR A 1 248 ? 11.023 -6.348 -3.951 1.00 87.19 248 THR A N 1
ATOM 1833 C CA . THR A 1 248 ? 9.617 -6.523 -4.356 1.00 87.19 248 THR A CA 1
ATOM 1834 C C . THR A 1 248 ? 8.984 -5.178 -4.653 1.00 87.19 248 THR A C 1
ATOM 1836 O O . THR A 1 248 ? 9.097 -4.261 -3.856 1.00 87.19 248 THR A O 1
ATOM 1839 N N . ILE A 1 249 ? 8.330 -5.039 -5.797 1.00 84.38 249 ILE A N 1
ATOM 1840 C CA . ILE A 1 249 ? 7.533 -3.868 -6.146 1.00 84.38 249 ILE A CA 1
ATOM 1841 C C . ILE A 1 249 ? 6.089 -4.137 -5.753 1.00 84.38 249 ILE A C 1
ATOM 1843 O O . ILE A 1 249 ? 5.534 -5.183 -6.094 1.00 84.38 249 ILE A O 1
ATOM 1847 N N . ALA A 1 250 ? 5.504 -3.156 -5.075 1.00 74.00 250 ALA A N 1
ATOM 1848 C CA . ALA A 1 250 ? 4.076 -3.093 -4.850 1.00 74.00 250 ALA A CA 1
ATOM 1849 C C . ALA A 1 250 ? 3.367 -2.750 -6.173 1.00 74.00 250 ALA A C 1
ATOM 1851 O O . ALA A 1 250 ? 3.483 -1.632 -6.674 1.00 74.00 250 ALA A O 1
ATOM 1852 N N . LEU A 1 251 ? 2.761 -3.763 -6.794 1.00 79.25 251 LEU A N 1
ATOM 1853 C CA . LEU A 1 251 ? 2.010 -3.707 -8.042 1.00 79.25 251 LEU A CA 1
ATOM 1854 C C . LEU A 1 251 ? 0.494 -3.666 -7.790 1.00 79.25 251 LEU A C 1
ATOM 1856 O O . LEU A 1 251 ? -0.026 -4.703 -7.388 1.00 79.25 251 LEU A O 1
ATOM 1860 N N . PRO A 1 252 ? -0.219 -2.585 -8.164 1.00 73.88 252 PRO A N 1
ATOM 1861 C CA . PRO A 1 252 ? -1.668 -2.473 -7.998 1.00 73.88 252 PRO A CA 1
ATOM 1862 C C . PRO A 1 252 ? -2.458 -3.654 -8.577 1.00 73.88 252 PRO A C 1
ATOM 1864 O O . PRO A 1 252 ? -1.976 -4.387 -9.450 1.00 73.88 252 PRO A O 1
ATOM 1867 N N . ASP A 1 253 ? -3.719 -3.779 -8.176 1.00 70.38 253 ASP A N 1
ATOM 1868 C CA . ASP A 1 253 ? -4.610 -4.803 -8.720 1.00 70.38 253 ASP A CA 1
ATOM 1869 C C . ASP A 1 253 ? -4.690 -4.769 -10.251 1.00 70.38 253 ASP A C 1
ATOM 1871 O O . ASP A 1 253 ? -4.670 -3.718 -10.896 1.00 70.38 253 ASP A O 1
ATOM 1875 N N . ASP A 1 254 ? -4.758 -5.967 -10.836 1.00 77.62 254 ASP A N 1
ATOM 1876 C CA . ASP A 1 254 ? -4.775 -6.189 -12.284 1.00 77.62 254 ASP A CA 1
ATOM 1877 C C . ASP A 1 254 ? -3.589 -5.556 -13.046 1.00 77.62 254 ASP A C 1
ATOM 1879 O O . ASP A 1 254 ? -3.658 -5.343 -14.262 1.00 77.62 254 ASP A O 1
ATOM 1883 N N . SER A 1 255 ? -2.470 -5.304 -12.357 1.00 85.31 255 SER A N 1
ATOM 1884 C CA . SER A 1 255 ? -1.230 -4.811 -12.957 1.00 85.31 255 SER A CA 1
ATOM 1885 C C . SER A 1 255 ? -0.151 -5.893 -13.104 1.00 85.31 255 SER A C 1
ATOM 1887 O O . SER A 1 255 ? -0.235 -6.996 -12.556 1.00 85.31 255 SER A O 1
ATOM 1889 N N . ARG A 1 256 ? 0.877 -5.606 -13.910 1.00 88.81 256 ARG A N 1
ATOM 1890 C CA . ARG A 1 256 ? 2.052 -6.474 -14.088 1.00 88.81 256 ARG A CA 1
ATOM 1891 C C . ARG A 1 256 ? 3.289 -5.689 -14.509 1.00 88.81 256 ARG A C 1
ATOM 1893 O O . ARG A 1 256 ? 3.188 -4.696 -15.227 1.00 88.81 256 ARG A O 1
ATOM 1900 N N . ILE A 1 257 ? 4.470 -6.210 -14.177 1.00 95.31 257 ILE A N 1
ATOM 1901 C CA . ILE A 1 257 ? 5.723 -5.750 -14.787 1.00 95.31 257 ILE A CA 1
ATOM 1902 C C . ILE A 1 257 ? 5.768 -6.233 -16.242 1.00 95.31 257 ILE A C 1
ATOM 1904 O O . ILE A 1 257 ? 5.787 -7.436 -16.516 1.00 95.31 257 ILE A O 1
ATOM 1908 N N . ALA A 1 258 ? 5.791 -5.287 -17.177 1.00 95.38 258 ALA A N 1
ATOM 1909 C CA . ALA A 1 258 ? 5.935 -5.554 -18.604 1.00 95.38 258 ALA A CA 1
ATOM 1910 C C . ALA A 1 258 ? 7.405 -5.625 -19.027 1.00 95.38 258 ALA A C 1
ATOM 1912 O O . ALA A 1 258 ? 7.753 -6.407 -19.912 1.00 95.38 258 ALA A O 1
ATOM 1913 N N . SER A 1 259 ? 8.268 -4.835 -18.383 1.00 96.88 259 SER A N 1
ATOM 1914 C CA . SER A 1 259 ? 9.714 -4.908 -18.564 1.00 96.88 259 SER A CA 1
ATOM 1915 C C . SER A 1 259 ? 10.454 -4.396 -17.329 1.00 96.88 259 SER A C 1
ATOM 1917 O O . SER A 1 259 ? 9.954 -3.523 -16.623 1.00 96.88 259 SER A O 1
ATOM 1919 N N . ALA A 1 260 ? 11.647 -4.929 -17.074 1.00 97.50 260 ALA A N 1
ATOM 1920 C CA . ALA A 1 260 ? 12.567 -4.402 -16.076 1.00 97.50 260 ALA A CA 1
ATOM 1921 C C . ALA A 1 260 ? 13.988 -4.436 -16.643 1.00 97.50 260 ALA A C 1
ATOM 1923 O O . ALA A 1 260 ? 14.444 -5.463 -17.156 1.00 97.50 260 ALA A O 1
ATOM 1924 N N . VAL A 1 261 ? 14.682 -3.306 -16.574 1.00 96.69 261 VAL A N 1
ATOM 1925 C CA . VAL A 1 261 ? 16.046 -3.142 -17.082 1.00 96.69 261 VAL A CA 1
ATOM 1926 C C . VAL A 1 261 ? 16.878 -2.325 -16.106 1.00 96.69 261 VAL A C 1
ATOM 1928 O O . VAL A 1 261 ? 16.346 -1.521 -15.340 1.00 96.69 261 VAL A O 1
ATOM 1931 N N . TYR A 1 262 ? 18.193 -2.495 -16.161 1.00 94.81 262 TYR A N 1
ATOM 1932 C CA . TYR A 1 262 ? 19.135 -1.620 -15.479 1.00 94.81 262 TYR A CA 1
ATOM 1933 C C . TYR A 1 262 ? 20.152 -1.040 -16.462 1.00 94.81 262 TYR A C 1
ATOM 1935 O O . TYR A 1 262 ? 20.582 -1.703 -17.405 1.00 94.81 262 TYR A O 1
ATOM 1943 N N . TYR A 1 263 ? 20.525 0.212 -16.233 1.00 92.69 263 TYR A N 1
ATOM 1944 C CA . TYR A 1 263 ? 21.447 0.993 -17.042 1.00 92.69 263 TYR A CA 1
ATOM 1945 C C . TYR A 1 263 ? 22.760 1.169 -16.290 1.00 92.69 263 TYR A C 1
ATOM 1947 O O . TYR A 1 263 ? 22.767 1.678 -15.168 1.00 92.69 263 TYR A O 1
ATOM 1955 N N . THR A 1 264 ? 23.867 0.778 -16.915 1.00 89.94 264 THR A N 1
ATOM 1956 C CA . THR A 1 264 ? 25.239 1.028 -16.431 1.00 89.94 264 THR A CA 1
ATOM 1957 C C . THR A 1 264 ? 25.837 2.296 -17.043 1.00 89.94 264 THR A C 1
ATOM 1959 O O . THR A 1 264 ? 26.796 2.853 -16.511 1.00 89.94 264 THR A O 1
ATOM 1962 N N . SER A 1 265 ? 25.260 2.769 -18.151 1.00 87.81 265 SER A N 1
ATOM 1963 C CA . SER A 1 265 ? 25.538 4.059 -18.784 1.00 87.81 265 SER A CA 1
ATOM 1964 C C . SER A 1 265 ? 24.307 4.550 -19.562 1.00 87.81 265 SER A C 1
ATOM 1966 O O . SER A 1 265 ? 23.317 3.829 -19.668 1.00 87.81 265 SER A O 1
ATOM 1968 N N . GLU A 1 266 ? 24.355 5.766 -20.117 1.00 85.94 266 GLU A N 1
ATOM 1969 C CA . GLU A 1 266 ? 23.237 6.364 -20.873 1.00 85.94 266 GLU A CA 1
ATOM 1970 C C . GLU A 1 266 ? 22.773 5.499 -22.058 1.00 85.94 266 GLU A C 1
ATOM 1972 O O . GLU A 1 266 ? 21.576 5.401 -22.320 1.00 85.94 266 GLU A O 1
ATOM 1977 N N . ASP A 1 267 ? 23.715 4.828 -22.726 1.00 87.56 267 ASP A N 1
ATOM 1978 C CA . ASP A 1 267 ? 23.473 4.051 -23.947 1.00 87.56 267 ASP A CA 1
ATOM 1979 C C . ASP A 1 267 ? 23.513 2.528 -23.721 1.00 87.56 267 ASP A C 1
ATOM 1981 O O . ASP A 1 267 ? 23.372 1.749 -24.668 1.00 87.56 267 ASP A O 1
ATOM 1985 N N . GLU A 1 268 ? 23.727 2.075 -22.484 1.00 89.31 268 GLU A N 1
ATOM 1986 C CA . GLU A 1 268 ? 23.883 0.658 -22.156 1.00 89.31 268 GLU A CA 1
ATOM 1987 C C . GLU A 1 268 ? 22.839 0.222 -21.134 1.00 89.31 268 GLU A C 1
ATOM 1989 O O . GLU A 1 268 ? 22.818 0.707 -20.002 1.00 89.31 268 GLU A O 1
ATOM 1994 N N . SER A 1 269 ? 22.000 -0.735 -21.536 1.00 92.81 269 SER A N 1
ATOM 1995 C CA . SER A 1 269 ? 21.000 -1.354 -20.671 1.00 92.81 269 SER A CA 1
ATOM 1996 C C . SER A 1 269 ? 21.059 -2.870 -20.747 1.00 92.81 269 SER A C 1
ATOM 1998 O O . SER A 1 269 ? 21.404 -3.458 -21.776 1.00 92.81 269 SER A O 1
ATOM 2000 N N . HIS A 1 270 ? 20.685 -3.489 -19.638 1.00 95.00 270 HIS A N 1
ATOM 2001 C CA . HIS A 1 270 ? 20.665 -4.926 -19.439 1.00 95.00 270 HIS A CA 1
ATOM 2002 C C . HIS A 1 270 ? 19.312 -5.323 -18.858 1.00 95.00 270 HIS A C 1
ATOM 2004 O O . HIS A 1 270 ? 18.711 -4.567 -18.094 1.00 95.00 270 HIS A O 1
ATOM 2010 N N . ALA A 1 271 ? 18.822 -6.505 -19.221 1.00 96.19 271 ALA A N 1
ATOM 2011 C CA . ALA A 1 271 ? 17.588 -7.023 -18.647 1.00 96.19 271 ALA A CA 1
ATOM 2012 C C . ALA A 1 271 ? 17.790 -7.329 -17.158 1.00 96.19 271 ALA A C 1
ATOM 2014 O O . ALA A 1 271 ? 18.783 -7.950 -16.778 1.00 96.19 271 ALA A O 1
ATOM 2015 N N . LEU A 1 272 ? 16.832 -6.914 -16.335 1.00 95.69 272 LEU A N 1
ATOM 2016 C CA . LEU A 1 272 ? 16.750 -7.310 -14.938 1.00 95.69 272 LEU A CA 1
ATOM 2017 C C . LEU A 1 272 ? 15.826 -8.525 -14.839 1.00 95.69 272 LEU A C 1
ATOM 2019 O O . LEU A 1 272 ? 14.769 -8.553 -15.468 1.00 95.69 272 LEU A O 1
ATOM 2023 N N . GLU A 1 273 ? 16.219 -9.543 -14.080 1.00 95.69 273 GLU A N 1
ATOM 2024 C CA . GLU A 1 273 ? 15.365 -10.711 -13.871 1.00 95.69 273 GLU A CA 1
ATOM 2025 C C . GLU A 1 273 ? 14.187 -10.346 -12.959 1.00 95.69 273 GLU A C 1
ATOM 2027 O O . GLU A 1 273 ? 14.363 -9.666 -11.947 1.00 95.69 273 GLU A O 1
ATOM 2032 N N . TYR A 1 274 ? 12.979 -10.793 -13.309 1.00 94.88 274 TYR A N 1
ATOM 2033 C CA . TYR A 1 274 ? 11.791 -10.571 -12.489 1.00 94.88 274 TYR A CA 1
ATOM 2034 C C . TYR A 1 274 ? 10.764 -11.698 -12.614 1.00 94.88 274 TYR A C 1
ATOM 2036 O O . TYR A 1 274 ? 10.682 -12.396 -13.628 1.00 94.88 274 TYR A O 1
ATOM 2044 N N . ASN A 1 275 ? 9.961 -11.866 -11.565 1.00 89.25 275 ASN A N 1
ATOM 2045 C CA . ASN A 1 275 ? 8.822 -12.775 -11.515 1.00 89.25 275 ASN A CA 1
ATOM 2046 C C . ASN A 1 275 ? 7.705 -12.151 -10.666 1.00 89.25 275 ASN A C 1
ATOM 2048 O O . ASN A 1 275 ? 7.890 -11.906 -9.474 1.00 89.25 275 ASN A O 1
ATOM 2052 N N . GLY A 1 276 ? 6.548 -11.889 -11.278 1.00 87.81 276 GLY A N 1
ATOM 2053 C CA . GLY A 1 276 ? 5.489 -11.106 -10.637 1.00 87.81 276 GLY A CA 1
ATOM 2054 C C . GLY A 1 276 ? 5.984 -9.696 -10.305 1.00 87.81 276 GLY A C 1
ATOM 2055 O O . GLY A 1 276 ? 6.556 -9.037 -11.169 1.00 87.81 276 GLY A O 1
ATOM 2056 N N . GLY A 1 277 ? 5.787 -9.259 -9.059 1.00 86.00 277 GLY A N 1
ATOM 2057 C CA . GLY A 1 277 ? 6.346 -8.008 -8.531 1.00 86.00 277 GLY A CA 1
ATOM 2058 C C . GLY A 1 277 ? 7.787 -8.118 -8.027 1.00 86.00 277 GLY A C 1
ATOM 2059 O O . GLY A 1 277 ? 8.357 -7.119 -7.606 1.00 86.00 277 GLY A O 1
ATOM 2060 N N . THR A 1 278 ? 8.410 -9.298 -8.043 1.00 89.56 278 THR A N 1
ATOM 2061 C CA . THR A 1 278 ? 9.754 -9.488 -7.482 1.00 89.56 278 THR A CA 1
ATOM 2062 C C . THR A 1 278 ? 10.832 -9.330 -8.549 1.00 89.56 278 THR A C 1
ATOM 2064 O O . THR A 1 278 ? 10.806 -10.023 -9.564 1.00 89.56 278 THR A O 1
ATOM 2067 N N . LEU A 1 279 ? 11.810 -8.466 -8.289 1.00 94.38 279 LEU A N 1
ATOM 2068 C CA . LEU A 1 279 ? 13.030 -8.267 -9.065 1.00 94.38 279 LEU A CA 1
ATOM 2069 C C . LEU A 1 279 ? 14.199 -9.015 -8.411 1.00 94.38 279 LEU A C 1
ATOM 2071 O O . LEU A 1 279 ? 14.391 -8.920 -7.199 1.00 94.38 279 LEU A O 1
ATOM 2075 N N . THR A 1 280 ? 15.026 -9.693 -9.202 1.00 94.19 280 THR A N 1
ATOM 2076 C CA . THR A 1 280 ? 16.285 -10.297 -8.747 1.00 94.19 280 THR A CA 1
ATOM 2077 C C . THR A 1 280 ? 17.450 -9.395 -9.138 1.00 94.19 280 THR A C 1
ATOM 2079 O O . THR A 1 280 ? 17.675 -9.124 -10.317 1.00 94.19 280 THR A O 1
ATOM 2082 N N . MET A 1 281 ? 18.176 -8.902 -8.135 1.00 93.50 281 MET A N 1
ATOM 2083 C CA . MET A 1 281 ? 19.286 -7.974 -8.327 1.00 93.50 281 MET A CA 1
ATOM 2084 C C . MET A 1 281 ? 20.478 -8.662 -9.004 1.00 93.50 281 MET A C 1
ATOM 2086 O O . MET A 1 281 ? 20.707 -9.854 -8.778 1.00 93.50 281 MET A O 1
ATOM 2090 N N . PRO A 1 282 ? 21.284 -7.926 -9.790 1.00 91.94 282 PRO A N 1
ATOM 2091 C CA . PRO A 1 282 ? 22.493 -8.464 -10.401 1.00 91.94 282 PRO A CA 1
ATOM 2092 C C . PRO A 1 282 ? 23.422 -9.120 -9.370 1.00 91.94 282 PRO A C 1
ATOM 2094 O O . PRO A 1 282 ? 23.542 -8.663 -8.234 1.00 91.94 282 PRO A O 1
ATOM 2097 N N . SER A 1 283 ? 24.074 -10.217 -9.765 1.00 87.88 283 SER A N 1
ATOM 2098 C CA . SER A 1 283 ? 25.020 -10.946 -8.899 1.00 87.88 283 SER A CA 1
ATOM 2099 C C . SER A 1 283 ? 26.403 -10.292 -8.819 1.00 87.88 283 SER A C 1
ATOM 2101 O O . SER A 1 283 ? 27.192 -10.647 -7.946 1.00 87.88 283 SER A O 1
ATOM 2103 N N . ASP A 1 284 ? 26.690 -9.350 -9.716 1.00 87.56 284 ASP A N 1
ATOM 2104 C CA . ASP A 1 284 ? 27.920 -8.565 -9.712 1.00 87.56 284 ASP A CA 1
ATOM 2105 C C . ASP A 1 284 ? 27.737 -7.285 -8.892 1.00 87.56 284 ASP A C 1
ATOM 2107 O O . ASP A 1 284 ? 26.629 -6.751 -8.799 1.00 87.56 284 ASP A O 1
ATOM 2111 N N . GLU A 1 285 ? 28.825 -6.768 -8.321 1.00 87.06 285 GLU A N 1
ATOM 2112 C CA . GLU A 1 285 ? 28.828 -5.435 -7.715 1.00 87.06 285 GLU A CA 1
ATOM 2113 C C . GLU A 1 285 ? 28.756 -4.367 -8.807 1.00 87.06 285 GLU A C 1
ATOM 2115 O O . GLU A 1 285 ? 29.625 -4.294 -9.682 1.00 87.06 285 GLU A O 1
ATOM 2120 N N . LEU A 1 286 ? 27.722 -3.532 -8.768 1.00 89.19 286 LEU A N 1
ATOM 2121 C CA . LEU A 1 286 ? 27.526 -2.475 -9.747 1.00 89.19 286 LEU A CA 1
ATOM 2122 C C . LEU A 1 286 ? 26.751 -1.294 -9.173 1.00 89.19 286 LEU A C 1
ATOM 2124 O O . LEU A 1 286 ? 26.047 -1.402 -8.172 1.00 89.19 286 LEU A O 1
ATOM 2128 N N . SER A 1 287 ? 26.883 -0.157 -9.848 1.00 89.38 287 SER A N 1
ATOM 2129 C CA . SER A 1 287 ? 26.027 1.010 -9.669 1.00 89.38 287 SER A CA 1
ATOM 2130 C C . SER A 1 287 ? 25.254 1.210 -10.964 1.00 89.38 287 SER A C 1
ATOM 2132 O O . SER A 1 287 ? 25.859 1.303 -12.035 1.00 89.38 287 SER A O 1
ATOM 2134 N N . ALA A 1 288 ? 23.929 1.213 -10.877 1.00 92.62 288 ALA A N 1
ATOM 2135 C CA . ALA A 1 288 ? 23.050 1.321 -12.028 1.00 92.62 288 ALA A CA 1
ATOM 2136 C C . ALA A 1 288 ? 21.801 2.141 -11.724 1.00 92.62 288 ALA A C 1
ATOM 2138 O O . ALA A 1 288 ? 21.438 2.412 -10.578 1.00 92.62 288 ALA A O 1
ATOM 2139 N N . VAL A 1 289 ? 21.116 2.506 -12.798 1.00 94.62 289 VAL A N 1
ATOM 2140 C CA . VAL A 1 289 ? 19.765 3.055 -12.761 1.00 94.62 289 VAL A CA 1
ATOM 2141 C C . VAL A 1 289 ? 18.823 1.969 -13.236 1.00 94.62 289 VAL A C 1
ATOM 2143 O O . VAL A 1 289 ? 18.997 1.460 -14.334 1.00 94.62 289 VAL A O 1
ATOM 2146 N N . CYS A 1 290 ? 17.834 1.605 -12.442 1.00 95.50 290 CYS A N 1
ATOM 2147 C CA . CYS A 1 290 ? 16.817 0.644 -12.835 1.00 95.50 290 CYS A CA 1
ATOM 2148 C C . CYS A 1 290 ? 15.591 1.372 -13.382 1.00 95.50 290 CYS A C 1
ATOM 2150 O O . CYS A 1 290 ? 15.189 2.407 -12.850 1.00 95.50 290 CYS A O 1
ATOM 2152 N N . CYS A 1 291 ? 14.996 0.814 -14.431 1.00 96.12 291 CYS A N 1
ATOM 2153 C CA . CYS A 1 291 ? 13.713 1.230 -14.974 1.00 96.12 291 CYS A CA 1
ATOM 2154 C C . CYS A 1 291 ? 12.794 0.014 -15.041 1.00 96.12 291 CYS A C 1
ATOM 2156 O O . CYS A 1 291 ? 13.176 -1.031 -15.578 1.00 96.12 291 CYS A O 1
ATOM 2158 N N . VAL A 1 292 ? 11.593 0.154 -14.494 1.00 97.38 292 VAL A N 1
ATOM 2159 C CA . VAL A 1 292 ? 10.566 -0.882 -14.498 1.00 97.38 292 VAL A CA 1
ATOM 2160 C C . VAL A 1 292 ? 9.317 -0.320 -15.149 1.00 97.38 292 VAL A C 1
ATOM 2162 O O . VAL A 1 292 ? 8.702 0.600 -14.619 1.00 97.38 292 VAL A O 1
ATOM 2165 N N . THR A 1 293 ? 8.930 -0.889 -16.284 1.00 96.69 293 THR A N 1
ATOM 2166 C CA . THR A 1 293 ? 7.672 -0.552 -16.948 1.00 96.69 293 THR A CA 1
ATOM 2167 C C . THR A 1 293 ? 6.567 -1.422 -16.370 1.00 96.69 293 THR A C 1
ATOM 2169 O O . THR A 1 293 ? 6.606 -2.653 -16.492 1.00 96.69 293 THR A O 1
ATOM 2172 N N . VAL A 1 294 ? 5.562 -0.788 -15.774 1.00 94.94 294 VAL A N 1
ATOM 2173 C CA . VAL A 1 294 ? 4.384 -1.455 -15.215 1.00 94.94 294 VAL A CA 1
ATOM 2174 C C . VAL A 1 294 ? 3.172 -1.158 -16.091 1.00 94.94 294 VAL A C 1
ATOM 2176 O O . VAL A 1 294 ? 2.883 -0.003 -16.403 1.00 94.94 294 VAL A O 1
ATOM 2179 N N . GLU A 1 295 ? 2.467 -2.213 -16.489 1.00 94.19 295 GLU A N 1
ATOM 2180 C CA . GLU A 1 295 ? 1.169 -2.143 -17.158 1.00 94.19 295 GLU A CA 1
ATOM 2181 C C . GLU A 1 295 ? 0.057 -2.299 -16.121 1.00 94.19 295 GLU A C 1
ATOM 2183 O O . GLU A 1 295 ? 0.073 -3.233 -15.324 1.00 94.19 295 GLU A O 1
ATOM 2188 N N . MET A 1 296 ? -0.915 -1.399 -16.171 1.00 89.94 296 MET A N 1
ATOM 2189 C CA . MET A 1 296 ? -2.102 -1.311 -15.323 1.00 89.94 296 MET A CA 1
ATOM 2190 C C . MET A 1 296 ? -3.353 -1.225 -16.217 1.00 89.94 296 MET A C 1
ATOM 2192 O O . MET A 1 296 ? -3.233 -0.936 -17.413 1.00 89.94 296 MET A O 1
ATOM 2196 N N . PRO A 1 297 ? -4.567 -1.434 -15.679 1.00 85.44 297 PRO A N 1
ATOM 2197 C CA . PRO A 1 297 ? -5.799 -1.377 -16.473 1.00 85.44 297 PRO A CA 1
ATOM 2198 C C . PRO A 1 297 ? -5.982 -0.076 -17.270 1.00 85.44 297 PRO A C 1
ATOM 2200 O O . PRO A 1 297 ? -6.493 -0.095 -18.390 1.00 85.44 297 PRO A O 1
ATOM 2203 N N . GLN A 1 298 ? -5.543 1.050 -16.709 1.00 86.56 298 GLN A N 1
ATOM 2204 C CA . GLN A 1 298 ? -5.664 2.382 -17.296 1.00 86.56 298 GLN A CA 1
ATOM 2205 C C . GLN A 1 298 ? -4.539 2.700 -18.293 1.00 86.56 298 GLN A C 1
ATOM 2207 O O . GLN A 1 298 ? -4.682 3.617 -19.103 1.00 86.56 298 GLN A O 1
ATOM 2212 N N . GLY A 1 299 ? -3.415 1.979 -18.268 1.00 91.38 299 GLY A N 1
ATOM 2213 C CA . GLY A 1 299 ? -2.270 2.291 -19.119 1.00 91.38 299 GLY A CA 1
ATOM 2214 C C . GLY A 1 299 ? -0.939 1.761 -18.596 1.00 91.38 299 GLY A C 1
ATOM 2215 O O . GLY A 1 299 ? -0.891 0.779 -17.869 1.00 91.38 299 GLY A O 1
ATOM 2216 N N . SER A 1 300 ? 0.164 2.397 -18.978 1.00 94.38 300 SER A N 1
ATOM 2217 C CA . SER A 1 300 ? 1.518 1.974 -18.605 1.00 94.38 300 SER A CA 1
ATOM 2218 C C . SER A 1 300 ? 2.347 3.139 -18.088 1.00 94.38 300 SER A C 1
ATOM 2220 O O . SER A 1 300 ? 2.232 4.249 -18.609 1.00 94.38 300 SER A O 1
ATOM 2222 N N . CYS A 1 301 ? 3.226 2.874 -17.125 1.00 93.56 301 CYS A N 1
ATOM 2223 C CA . CYS A 1 301 ? 4.142 3.859 -16.555 1.00 93.56 301 CYS A CA 1
ATOM 2224 C C . CYS A 1 301 ? 5.520 3.236 -16.308 1.00 93.56 301 CYS A C 1
ATOM 2226 O O . CYS A 1 301 ? 5.617 2.092 -15.857 1.00 93.56 301 CYS A O 1
ATOM 2228 N N . ASP A 1 302 ? 6.570 3.998 -16.593 1.00 94.75 302 ASP A N 1
ATOM 2229 C CA . ASP A 1 302 ? 7.940 3.673 -16.216 1.00 94.75 302 ASP A CA 1
ATOM 2230 C C . ASP A 1 302 ? 8.228 4.164 -14.793 1.00 94.75 302 ASP A C 1
ATOM 2232 O O . ASP A 1 302 ? 7.930 5.304 -14.443 1.00 94.75 302 ASP A O 1
ATOM 2236 N N . TYR A 1 303 ? 8.862 3.326 -13.977 1.00 93.69 303 TYR A N 1
ATOM 2237 C CA . TYR A 1 303 ? 9.285 3.656 -12.618 1.00 93.69 303 TYR A CA 1
ATOM 2238 C C . TYR A 1 303 ? 10.793 3.485 -12.476 1.00 93.69 303 TYR A C 1
ATOM 2240 O O . TYR A 1 303 ? 11.350 2.432 -12.792 1.00 93.69 303 TYR A O 1
ATOM 2248 N N . VAL A 1 304 ? 11.457 4.530 -11.986 1.00 94.94 304 VAL A N 1
ATOM 2249 C CA . VAL A 1 304 ? 12.917 4.655 -11.965 1.00 94.94 304 VAL A CA 1
ATOM 2250 C C . VAL A 1 304 ? 13.438 4.694 -10.529 1.00 94.94 304 VAL A C 1
ATOM 2252 O O . VAL A 1 304 ? 12.887 5.387 -9.672 1.00 94.94 304 VAL A O 1
ATOM 2255 N N . PHE A 1 305 ? 14.525 3.968 -10.268 1.00 93.88 305 PHE A N 1
ATOM 2256 C CA . PHE A 1 305 ? 15.272 4.022 -9.008 1.00 93.88 305 PHE A CA 1
ATOM 2257 C C . PHE A 1 305 ? 16.762 3.746 -9.243 1.00 93.88 305 PHE A C 1
ATOM 2259 O O . PHE A 1 305 ? 17.149 3.118 -10.226 1.00 93.88 305 PHE A O 1
ATOM 2266 N N . GLY A 1 306 ? 17.621 4.227 -8.352 1.00 93.25 306 GLY A N 1
ATOM 2267 C CA . GLY A 1 306 ? 19.046 3.923 -8.359 1.00 93.25 306 GLY A CA 1
ATOM 2268 C C . GLY A 1 306 ? 19.325 2.648 -7.573 1.00 93.25 306 GLY A C 1
ATOM 2269 O O . GLY A 1 306 ? 18.733 2.425 -6.519 1.00 93.25 306 GLY A O 1
ATOM 2270 N N . LEU A 1 307 ? 20.255 1.837 -8.062 1.00 92.69 307 LEU A N 1
ATOM 2271 C CA . LEU A 1 307 ? 20.668 0.589 -7.438 1.00 92.69 307 LEU A CA 1
ATOM 2272 C C . LEU A 1 307 ? 22.184 0.566 -7.274 1.00 92.69 307 LEU A C 1
ATOM 2274 O O . LEU A 1 307 ? 22.922 0.829 -8.223 1.00 92.69 307 LEU A O 1
ATOM 2278 N N . GLN A 1 308 ? 22.636 0.178 -6.091 1.00 90.50 308 GLN A N 1
ATOM 2279 C CA . GLN A 1 308 ? 24.003 -0.245 -5.845 1.00 90.50 308 GLN A CA 1
ATOM 2280 C C . GLN A 1 308 ? 23.990 -1.669 -5.285 1.00 90.50 308 GLN A C 1
ATOM 2282 O O . GLN A 1 308 ? 23.361 -1.918 -4.259 1.00 90.50 308 GLN A O 1
ATOM 2287 N N . THR A 1 309 ? 24.667 -2.602 -5.950 1.00 87.00 309 THR A N 1
ATOM 2288 C CA . THR A 1 309 ? 24.889 -3.961 -5.440 1.00 87.00 309 THR A CA 1
ATOM 2289 C C . THR A 1 309 ? 26.298 -4.082 -4.862 1.00 87.00 309 THR A C 1
ATOM 2291 O O . THR A 1 309 ? 27.262 -3.644 -5.490 1.00 87.00 309 THR A O 1
ATOM 2294 N N . GLY A 1 310 ? 26.435 -4.667 -3.668 1.00 74.19 310 GLY A N 1
ATOM 2295 C CA . GLY A 1 310 ? 27.733 -4.837 -2.988 1.00 74.19 310 GLY A CA 1
ATOM 2296 C C . GLY A 1 310 ? 27.959 -3.887 -1.806 1.00 74.19 310 GLY A C 1
ATOM 2297 O O . GLY A 1 310 ? 27.004 -3.364 -1.233 1.00 74.19 310 GLY A O 1
ATOM 2298 N N . THR A 1 311 ? 29.219 -3.698 -1.386 1.00 60.09 311 THR A N 1
ATOM 2299 C CA . THR A 1 311 ? 29.528 -2.907 -0.172 1.00 60.09 311 THR A CA 1
ATOM 2300 C C . THR A 1 311 ? 29.180 -1.414 -0.290 1.00 60.09 311 THR A C 1
ATOM 2302 O O . THR A 1 311 ? 29.272 -0.832 -1.371 1.00 60.09 311 THR A O 1
ATOM 2305 N N . GLU A 1 312 ? 28.787 -0.840 0.858 1.00 47.25 312 GLU A N 1
ATOM 2306 C CA . GLU A 1 312 ? 28.226 0.500 1.115 1.00 47.25 312 GLU A CA 1
ATOM 2307 C C . GLU A 1 312 ? 28.763 1.658 0.255 1.00 47.25 312 GLU A C 1
ATOM 2309 O O . GLU A 1 312 ? 29.913 1.669 -0.184 1.00 47.25 312 GLU A O 1
ATOM 2314 N N . PHE A 1 313 ? 27.929 2.696 0.097 1.00 43.00 313 PHE A N 1
ATOM 2315 C CA . PHE A 1 313 ? 28.295 4.010 -0.440 1.00 43.00 313 PHE A CA 1
ATOM 2316 C C . PHE A 1 313 ? 29.655 4.480 0.115 1.00 43.00 313 PHE A C 1
ATOM 2318 O O . PHE A 1 313 ? 29.760 5.064 1.194 1.00 43.00 313 PHE A O 1
ATOM 2325 N N . SER A 1 314 ? 30.719 4.308 -0.667 1.00 37.59 314 SER A N 1
ATOM 2326 C CA . SER A 1 314 ? 31.889 5.166 -0.561 1.00 37.59 314 SER A CA 1
ATOM 2327 C C . SER A 1 314 ? 31.423 6.528 -1.061 1.00 37.59 314 SER A C 1
ATOM 2329 O O . SER A 1 314 ? 31.421 6.787 -2.267 1.00 37.59 314 SER A O 1
ATOM 2331 N N . THR A 1 315 ? 31.005 7.408 -0.147 1.00 37.38 315 THR A N 1
ATOM 2332 C CA . THR A 1 315 ? 31.012 8.841 -0.455 1.00 37.38 315 THR A CA 1
ATOM 2333 C C . THR A 1 315 ? 32.383 9.143 -1.059 1.00 37.38 315 THR A C 1
ATOM 2335 O O . THR A 1 315 ? 33.388 8.719 -0.480 1.00 37.38 315 THR A O 1
ATOM 2338 N N . PRO A 1 316 ? 32.479 9.775 -2.245 1.00 33.94 316 PRO A N 1
ATOM 2339 C CA . PRO A 1 316 ? 33.782 10.173 -2.743 1.00 33.94 316 PRO A CA 1
ATOM 2340 C C . PRO A 1 316 ? 34.394 11.037 -1.648 1.00 33.94 316 PRO A C 1
ATOM 2342 O O . PRO A 1 316 ? 33.833 12.075 -1.289 1.00 33.94 316 PRO A O 1
ATOM 2345 N N . ALA A 1 317 ? 35.486 10.554 -1.052 1.00 35.50 317 ALA A N 1
ATOM 2346 C CA . ALA A 1 317 ? 36.234 11.336 -0.094 1.00 35.50 317 ALA A CA 1
ATOM 2347 C C . ALA A 1 317 ? 36.507 12.672 -0.779 1.00 35.50 317 ALA A C 1
ATOM 2349 O O . ALA A 1 317 ? 37.068 12.710 -1.875 1.00 35.50 317 ALA A O 1
ATOM 2350 N N . TYR A 1 318 ? 36.035 13.754 -0.170 1.00 38.09 318 TYR A N 1
ATOM 2351 C CA . TYR A 1 318 ? 36.458 15.087 -0.543 1.00 38.09 318 TYR A CA 1
ATOM 2352 C C . TYR A 1 318 ? 37.990 15.084 -0.500 1.00 38.09 318 TYR A C 1
ATOM 2354 O O . TYR A 1 318 ? 38.575 15.025 0.580 1.00 38.09 318 TYR A O 1
ATOM 2362 N N . ASP A 1 319 ? 38.619 15.059 -1.674 1.00 39.78 319 ASP A N 1
ATOM 2363 C CA . ASP A 1 319 ? 40.045 15.288 -1.856 1.00 39.78 319 ASP A CA 1
ATOM 2364 C C . ASP A 1 319 ? 40.202 16.800 -2.042 1.00 39.78 319 ASP A C 1
ATOM 2366 O O . ASP A 1 319 ? 39.882 17.320 -3.120 1.00 39.78 319 ASP A O 1
ATOM 2370 N N . PRO A 1 320 ? 40.588 17.564 -0.999 1.00 39.72 320 PRO A N 1
ATOM 2371 C CA . PRO A 1 320 ? 40.956 18.954 -1.179 1.00 39.72 320 PRO A CA 1
ATOM 2372 C C . PRO A 1 320 ? 42.261 18.961 -1.965 1.00 39.72 320 PRO A C 1
ATOM 2374 O O . PRO A 1 320 ? 43.330 18.952 -1.367 1.00 39.72 320 PRO A O 1
ATOM 2377 N N . GLY A 1 321 ? 42.121 18.934 -3.292 1.00 37.34 321 GLY A N 1
ATOM 2378 C CA . GLY A 1 321 ? 43.156 18.921 -4.315 1.00 37.34 321 GLY A CA 1
ATOM 2379 C C . GLY A 1 321 ? 44.593 18.871 -3.813 1.00 37.34 321 GLY A C 1
ATOM 2380 O O . GLY A 1 321 ? 45.109 19.846 -3.262 1.00 37.34 321 GLY A O 1
ATOM 2381 N N . ILE A 1 322 ? 45.284 17.785 -4.158 1.00 42.69 322 ILE A N 1
ATOM 2382 C CA . ILE A 1 322 ? 46.732 17.813 -4.352 1.00 42.69 322 ILE A CA 1
ATOM 2383 C C . ILE A 1 322 ? 47.046 18.965 -5.320 1.00 42.69 322 ILE A C 1
ATOM 2385 O O . ILE A 1 322 ? 46.944 18.839 -6.539 1.00 42.69 322 ILE A O 1
ATOM 2389 N N . THR A 1 323 ? 47.418 20.122 -4.775 1.00 45.72 323 THR A N 1
ATOM 2390 C CA . THR A 1 323 ? 48.135 21.151 -5.520 1.00 45.72 323 THR A CA 1
ATOM 2391 C C . THR A 1 323 ? 49.570 20.667 -5.658 1.00 45.72 323 THR A C 1
ATOM 2393 O O . THR A 1 323 ? 50.444 21.072 -4.890 1.00 45.72 323 THR A O 1
ATOM 2396 N N . ASP A 1 324 ? 49.809 19.782 -6.620 1.00 41.16 324 ASP A N 1
ATOM 2397 C CA . ASP A 1 324 ? 51.156 19.598 -7.135 1.00 41.16 324 ASP A CA 1
ATOM 2398 C C . ASP A 1 324 ? 51.472 20.822 -7.990 1.00 41.16 324 ASP A C 1
ATOM 2400 O O . ASP A 1 324 ? 50.885 21.070 -9.046 1.00 41.16 324 ASP A O 1
ATOM 2404 N N . GLY A 1 325 ? 52.373 21.647 -7.467 1.00 43.59 325 GLY A N 1
ATOM 2405 C CA . GLY A 1 325 ? 52.950 22.741 -8.217 1.00 43.59 325 GLY A CA 1
ATOM 2406 C C . GLY A 1 325 ? 53.707 22.199 -9.425 1.00 43.59 325 GLY A C 1
ATOM 2407 O O . GLY A 1 325 ? 54.625 21.395 -9.284 1.00 43.59 325 GLY A O 1
ATOM 2408 N N . ALA A 1 326 ? 53.376 22.715 -10.602 1.00 40.69 326 ALA A N 1
ATOM 2409 C CA . ALA A 1 326 ? 54.304 22.774 -11.716 1.00 40.69 326 ALA A CA 1
ATOM 2410 C C . ALA A 1 326 ? 54.595 24.250 -11.985 1.00 40.69 326 ALA A C 1
ATOM 2412 O O . ALA A 1 326 ? 53.698 25.040 -12.275 1.00 40.69 326 ALA A O 1
ATOM 2413 N N . ALA A 1 327 ? 55.861 24.601 -11.791 1.00 40.94 327 ALA A N 1
ATOM 2414 C CA . ALA A 1 327 ? 56.437 25.865 -12.191 1.00 40.94 327 ALA A CA 1
ATOM 2415 C C . ALA A 1 327 ? 56.385 26.023 -13.717 1.00 40.94 327 ALA A C 1
ATOM 2417 O O . ALA A 1 327 ? 56.694 25.076 -14.437 1.00 40.94 327 ALA A O 1
ATOM 2418 N N . ASP A 1 328 ? 56.043 27.231 -14.158 1.00 39.81 328 ASP A N 1
ATOM 2419 C CA . ASP A 1 328 ? 56.873 28.058 -15.042 1.00 39.81 328 ASP A CA 1
ATOM 2420 C C . ASP A 1 328 ? 56.646 29.539 -14.688 1.00 39.81 328 ASP A C 1
ATOM 2422 O O . ASP A 1 328 ? 55.474 29.925 -14.457 1.00 39.81 328 ASP A O 1
#

Secondary structure (DSSP, 8-state):
-PPP-----------------------------------S-----------PPP-TTSPPP-EEEEEETTEEEEEEPEEEEEEETTEEE----HHHHHHTT----EEEGGG--SSS-EE-PPTT-EEEEEEEE-SSSSPEEEPPB-TT-BBP--TT--EEEEEEEEE-SSEEEEEEEEEE-S---TTSPPP-EEEETTEEEEPEEEEEEEEEEETTEEEEEEE----HHHHTTSS--EEEE-TT-EEEE-PPTT-EEEEEEEEEETTEEEEPEEETTEEEPPSS-EEEEEEEEEEETTEEEEEEEEEEESS-----------------

Foldseek 3Di:
DDDDDDDDDDDDDDPDDDDDDDDDDDDDDDDDDDDDDDDDDLDQDDDDDDDDPDPLQDDDWKWWWADFQNDIGIWIWAWAWWDFLNDTGHHDPQLVCVVVVVTNAEAAPQRRADFATFIRDDPQKFWPFKWWAANVDRDIDTWDADRRGHTDDDPPDAWGKMWIWMAHPRTIIITIHIYHHQCPDLLDDGWKWKDDPNDTDTFDWAWWWFWDDDDPDIDIDTDHGPDLQVVVVDDGAEDEEAAFDKMFMRAHPPKFFPFKWKAQDPPDIDGWDDDGRITTHHNDFGKTKMWTWMADPGTIIITIHIYGYDDDDPPPPPDPDPPPDDDD

Radius of gyration: 24.8 Å; chains: 1; bounding box: 76×58×69 Å

pLDDT: mean 73.15, std 23.32, range [23.97, 97.5]

Sequence (328 aa):
MKRYLYVITLAAVIALSGCSSQGSSDSRDDSSNALISADNVTEIARVTGEVTPEDTTKPPQIMVEYSGDGVSSAAMMTLMNYNWDGSIACGADPVSEAVSGNISADVDLDLVSANEPKIGLRAGSEITAAKLYTLEDSDSIDLDFTQDGVIKFPEDVTGGVVSVSVKYEQGEAEYCFNVHRSQTDLSEPPALRIYQNDMGFAMTKGGYTWTVTDGDEAMTATVDCPTPWQISSGDITRLVAEPGSALTIALPDDSRIASAVYYTSEDESHALEYNGGTLTMPSDELSAVCCVTVEMPQGSCDYVFGLQTGTEFSTPAYDPGITDGAAD